Protein AF-0000000084912506 (afdb_homodimer)

Sequence (284 aa):
MPSRMMLKLARYALVFAGGIGIGMLAHHLRSTRVHPHAFVFIVRLKFKPGAVTAFVERWAALASHCRQSEENTLTYELCYDLADEDTVMIYERYCSKADLTNIHNKSAPFARLNRWLASANIVLEREVLEYQESNIGYIVRRMPSRMMLKLARYALVFAGGIGIGMLAHHLRSTRVHPHAFVFIVRLKFKPGAVTAFVERWAALASHCRQSEENTLTYELCYDLADEDTVMIYERYCSKADLTNIHNKSAPFARLNRWLASANIVLEREVLEYQESNIGYIVRR

Solvent-accessible surface area (backbone atoms only — not comparable to full-atom values): 16409 Å² total; per-residue (Å²): 135,87,73,84,85,73,74,82,79,74,75,83,74,81,78,71,77,75,74,75,72,74,69,74,74,71,69,70,64,76,62,84,61,77,58,83,45,28,28,30,44,35,42,35,39,30,36,40,87,82,44,51,63,66,48,51,62,55,47,45,56,34,34,51,46,38,72,74,72,31,86,50,48,40,20,42,30,44,25,40,32,72,86,39,85,38,29,38,34,38,49,32,30,19,59,37,66,60,45,45,65,67,42,51,65,64,33,66,58,47,48,53,50,51,53,49,49,65,71,65,66,44,72,75,46,76,48,79,48,53,30,34,38,62,73,74,40,37,75,58,79,127,138,91,81,84,80,74,88,78,74,83,66,83,78,80,77,71,75,77,71,76,72,72,68,73,73,71,70,72,65,76,64,84,60,76,57,82,46,29,28,31,43,35,42,35,40,30,37,41,86,84,45,54,64,66,48,52,61,55,46,45,56,36,34,51,44,37,73,74,71,31,86,47,49,42,20,42,29,45,25,39,32,72,88,39,87,38,28,40,34,36,48,33,30,18,60,37,64,61,45,45,65,67,42,51,65,64,34,67,58,47,48,52,50,52,52,48,48,66,72,64,67,44,72,74,45,78,48,78,48,52,30,34,38,64,72,75,40,38,74,58,81,126

Secondary structure (DSSP, 8-state):
----TT-----------------------------TT-EEEEEEEEESTT-HHHHHHHHHHHHHHHHHH-TTEEEEEEEEESS-TTEEEEEEEESSHHIIIIIGGGSHHHHHHHHHHHHHT-EEEEEEEEEEE-SSSBSS--/---TT------------------------------TT-EEEEEEEEESTT-HHHHHHHHHHHHHHHHHH-TTEEEEEEEEESS-TTEEEEEEEESSHHIIIIIGGGSHHHHHHHHHHHHHT-EEEEEEEEEEE-SSSBSS--

Structure (mmCIF, N/CA/C/O backbone):
data_AF-0000000084912506-model_v1
#
loop_
_entity.id
_entity.type
_entity.pdbx_description
1 polymer 'ABM domain-containing protein'
#
loop_
_atom_site.group_PDB
_atom_site.id
_atom_site.type_symbol
_atom_site.label_atom_id
_atom_site.label_alt_id
_atom_site.label_comp_id
_atom_site.label_asym_id
_atom_site.label_entity_id
_atom_site.label_seq_id
_atom_site.pdbx_PDB_ins_code
_atom_site.Cartn_x
_atom_site.Cartn_y
_atom_site.Cartn_z
_atom_site.occupancy
_atom_site.B_iso_or_equiv
_atom_site.auth_seq_id
_atom_site.auth_comp_id
_atom_site.auth_asym_id
_atom_site.auth_atom_id
_atom_site.pdbx_PDB_model_num
ATOM 1 N N . MET A 1 1 ? -76.125 61.188 19.422 1 24.42 1 MET A N 1
ATOM 2 C CA . MET A 1 1 ? -75.562 60.375 20.5 1 24.42 1 MET A CA 1
ATOM 3 C C . MET A 1 1 ? -74.75 59.219 19.953 1 24.42 1 MET A C 1
ATOM 5 O O . MET A 1 1 ? -73.812 58.75 20.594 1 24.42 1 MET A O 1
ATOM 9 N N . PRO A 1 2 ? -75.188 58.375 18.875 1 32.16 2 PRO A N 1
ATOM 10 C CA . PRO A 1 2 ? -75.062 56.906 18.844 1 32.16 2 PRO A CA 1
ATOM 11 C C . PRO A 1 2 ? -73.75 56.438 18.297 1 32.16 2 PRO A C 1
ATOM 13 O O . PRO A 1 2 ? -73.562 55.25 17.984 1 32.16 2 PRO A O 1
ATOM 16 N N . SER A 1 3 ? -72.562 57.25 18.438 1 27.02 3 SER A N 1
ATOM 17 C CA . SER A 1 3 ? -71.5 57.219 17.469 1 27.02 3 SER A CA 1
ATOM 18 C C . SER A 1 3 ? -70.812 55.844 17.406 1 27.02 3 SER A C 1
ATOM 20 O O . SER A 1 3 ? -71.062 55 18.25 1 27.02 3 SER A O 1
ATOM 22 N N . ARG A 1 4 ? -69.438 55.688 17.016 1 26.42 4 ARG A N 1
ATOM 23 C CA . ARG A 1 4 ? -68.438 55.156 16.047 1 26.42 4 ARG A CA 1
ATOM 24 C C . ARG A 1 4 ? -67.75 53.938 16.609 1 26.42 4 ARG A C 1
ATOM 26 O O . ARG A 1 4 ? -66.688 53.562 16.141 1 26.42 4 ARG A O 1
ATOM 33 N N . MET A 1 5 ? -68.062 53.344 17.875 1 27.33 5 MET A N 1
ATOM 34 C CA . MET A 1 5 ? -67.062 52.562 18.562 1 27.33 5 MET A CA 1
ATOM 35 C C . MET A 1 5 ? -66.875 51.188 17.875 1 27.33 5 MET A C 1
ATOM 37 O O . MET A 1 5 ? -67 50.156 18.516 1 27.33 5 MET A O 1
ATOM 41 N N . MET A 1 6 ? -67.312 50.969 16.531 1 24.78 6 MET A N 1
ATOM 42 C CA . MET A 1 6 ? -67.562 49.594 16.125 1 24.78 6 MET A CA 1
ATOM 43 C C . MET A 1 6 ? -66.25 48.812 15.984 1 24.78 6 MET A C 1
ATOM 45 O O . MET A 1 6 ? -66.25 47.594 15.859 1 24.78 6 MET A O 1
ATOM 49 N N . LEU A 1 7 ? -65 49.5 15.602 1 22.61 7 LEU A N 1
ATOM 50 C CA . LEU A 1 7 ? -64.312 48.844 14.516 1 22.61 7 LEU A CA 1
ATOM 51 C C . LEU A 1 7 ? -63.719 47.5 14.984 1 22.61 7 LEU A C 1
ATOM 53 O O . LEU A 1 7 ? -63.906 46.469 14.336 1 22.61 7 LEU A O 1
ATOM 57 N N . LYS A 1 8 ? -62.406 47.344 15.453 1 23.83 8 LYS A N 1
ATOM 58 C CA . LYS A 1 8 ? -61.25 46.781 14.758 1 23.83 8 LYS A CA 1
ATOM 59 C C . LYS A 1 8 ? -60.969 45.375 15.211 1 23.83 8 LYS A C 1
ATOM 61 O O . LYS A 1 8 ? -59.875 44.844 14.969 1 23.83 8 LYS A O 1
ATOM 66 N N . LEU A 1 9 ? -61.812 44.469 15.828 1 25.27 9 LEU A N 1
ATOM 67 C CA . LEU A 1 9 ? -61.188 43.375 16.578 1 25.27 9 LEU A CA 1
ATOM 68 C C . LEU A 1 9 ? -60.656 42.312 15.641 1 25.27 9 LEU A C 1
ATOM 70 O O . LEU A 1 9 ? -60.219 41.25 16.094 1 25.27 9 LEU A O 1
ATOM 74 N N . ALA A 1 10 ? -60.781 42.5 14.266 1 23.25 10 ALA A N 1
ATOM 75 C CA . ALA A 1 10 ? -60.875 41.188 13.641 1 23.25 10 ALA A CA 1
ATOM 76 C C . ALA A 1 10 ? -59.656 40.312 13.992 1 23.25 10 ALA A C 1
ATOM 78 O O . ALA A 1 10 ? -59.812 39.188 14.469 1 23.25 10 ALA A O 1
ATOM 79 N N . ARG A 1 11 ? -58.656 40.062 13.062 1 23.41 11 ARG A N 1
ATOM 80 C CA . ARG A 1 11 ? -58.281 38.969 12.203 1 23.41 11 ARG A CA 1
ATOM 81 C C . ARG A 1 11 ? -57 38.312 12.695 1 23.41 11 ARG A C 1
ATOM 83 O O . ARG A 1 11 ? -56.062 38.094 11.914 1 23.41 11 ARG A O 1
ATOM 90 N N . TYR A 1 12 ? -56.469 38.375 13.922 1 23.59 12 TYR A N 1
ATOM 91 C CA . TYR A 1 12 ? -55.062 37.938 14 1 23.59 12 TYR A CA 1
ATOM 92 C C . TYR A 1 12 ? -54.969 36.438 13.797 1 23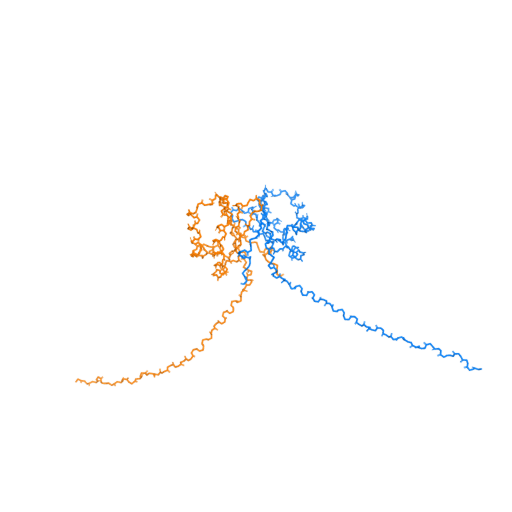.59 12 TYR A C 1
ATOM 94 O O . TYR A 1 12 ? -55.344 35.656 14.672 1 23.59 12 TYR A O 1
ATOM 102 N N . ALA A 1 13 ? -55.531 35.844 12.656 1 24.55 13 ALA A N 1
ATOM 103 C CA . ALA A 1 13 ? -55.312 34.406 12.461 1 24.55 13 ALA A CA 1
ATOM 104 C C . ALA A 1 13 ? -53.844 34.031 12.516 1 24.55 13 ALA A C 1
ATOM 106 O O . ALA A 1 13 ? -53.031 34.656 11.852 1 24.55 13 ALA A O 1
ATOM 107 N N . LEU A 1 14 ? -53.344 33.469 13.664 1 23.91 14 LEU A N 1
ATOM 108 C CA . LEU A 1 14 ? -52.062 32.875 14.023 1 23.91 14 LEU A CA 1
ATOM 109 C C . LEU A 1 14 ? -51.594 31.891 12.945 1 23.91 14 LEU A C 1
ATOM 111 O O . LEU A 1 14 ? -52.312 30.969 12.578 1 23.91 14 LEU A O 1
ATOM 115 N N . VAL A 1 15 ? -50.719 32.281 11.992 1 27 15 VAL A N 1
ATOM 116 C CA . VAL A 1 15 ? -49.906 31.641 10.969 1 27 15 VAL A CA 1
ATOM 117 C C . VAL A 1 15 ? -49.125 30.484 11.594 1 27 15 VAL A C 1
ATOM 119 O O . VAL A 1 15 ? -47.906 30.578 11.711 1 27 15 VAL A O 1
ATOM 122 N N . PHE A 1 16 ? -49.562 29.656 12.484 1 25.53 16 PHE A N 1
ATOM 123 C CA . PHE A 1 16 ? -48.594 28.688 13.016 1 25.53 16 PHE A CA 1
ATOM 124 C C . PHE A 1 16 ? -48.156 27.719 11.93 1 25.53 16 PHE A C 1
ATOM 126 O O . PHE A 1 16 ? -48.656 26.594 11.828 1 25.53 16 PHE A O 1
ATOM 133 N N . ALA A 1 17 ? -48.219 27.938 10.617 1 28.23 17 ALA A N 1
ATOM 134 C CA . ALA A 1 17 ? -47.844 26.734 9.875 1 28.23 17 ALA A CA 1
ATOM 135 C C . ALA A 1 17 ? -46.469 26.234 10.289 1 28.23 17 ALA A C 1
ATOM 137 O O . ALA A 1 17 ? -45.469 26.938 10.133 1 28.23 17 ALA A O 1
ATOM 138 N N . GLY A 1 18 ? -46.281 25.531 11.43 1 27.55 18 GLY A N 1
ATOM 139 C CA . GLY A 1 18 ? -45.094 24.812 11.82 1 27.55 18 GLY A CA 1
ATOM 140 C C . GLY A 1 18 ? -44.438 24.078 10.672 1 27.55 18 GLY A C 1
ATOM 141 O O . GLY A 1 18 ? -45.062 23.25 10.008 1 27.55 18 GLY A O 1
ATOM 142 N N . GLY A 1 19 ? -43.688 24.734 9.758 1 30.67 19 GLY A N 1
ATOM 143 C CA . GLY A 1 19 ? -42.812 24.078 8.797 1 30.67 19 GLY A CA 1
ATOM 144 C C . GLY A 1 19 ? -42.062 22.906 9.383 1 30.67 19 GLY A C 1
ATOM 145 O O . GLY A 1 19 ? -41.312 23.062 10.359 1 30.67 19 GLY A O 1
ATOM 146 N N . ILE A 1 20 ? -42.719 21.766 9.617 1 33.78 20 ILE A N 1
ATOM 147 C CA . ILE A 1 20 ? -42.031 20.5 9.867 1 33.78 20 ILE A CA 1
ATOM 148 C C . ILE A 1 20 ? -40.781 20.422 8.992 1 33.78 20 ILE A C 1
ATOM 150 O O . ILE A 1 20 ? -40.875 20.438 7.762 1 33.78 20 ILE A O 1
ATOM 154 N N . GLY A 1 21 ? -39.719 21.156 9.375 1 31.03 21 GLY A N 1
ATOM 155 C CA . GLY A 1 21 ? -38.406 20.891 8.82 1 31.03 21 GLY A CA 1
ATOM 156 C C . GLY A 1 21 ? -38.125 19.406 8.656 1 31.03 21 GLY A C 1
ATOM 157 O O . GLY A 1 21 ? -38.062 18.672 9.641 1 31.03 21 GLY A O 1
ATOM 158 N N . ILE A 1 22 ? -38.781 18.703 7.77 1 34.84 22 ILE A N 1
ATOM 159 C CA . ILE A 1 22 ? -38.219 17.406 7.352 1 34.84 22 ILE A CA 1
ATOM 160 C C . ILE A 1 22 ? -36.719 17.484 7.281 1 34.84 22 ILE A C 1
ATOM 162 O O . ILE A 1 22 ? -36.156 18.156 6.406 1 34.84 22 ILE A O 1
ATOM 166 N N . GLY A 1 23 ? -36.031 17.781 8.344 1 32.28 23 GLY A N 1
ATOM 167 C CA . GLY A 1 23 ? -34.625 17.484 8.352 1 32.28 23 GLY A CA 1
ATOM 168 C C . GLY A 1 23 ? -34.281 16.234 7.562 1 32.28 23 GLY A C 1
ATOM 169 O O . GLY A 1 23 ? -34.906 15.188 7.73 1 32.28 23 GLY A O 1
ATOM 170 N N . MET A 1 24 ? -33.938 16.391 6.309 1 33 24 MET A N 1
ATOM 171 C CA . MET A 1 24 ? -33.25 15.383 5.504 1 33 24 MET A CA 1
ATOM 172 C C . MET A 1 24 ? -32.344 14.523 6.367 1 33 24 MET A C 1
ATOM 174 O O . MET A 1 24 ? -31.438 15.047 7.027 1 33 24 MET A O 1
ATOM 178 N N . LEU A 1 25 ? -32.812 13.57 7.055 1 32.75 25 LEU A N 1
ATOM 179 C CA . LEU A 1 25 ? -31.938 12.477 7.438 1 32.75 25 LEU A CA 1
ATOM 180 C C . LEU A 1 25 ? -30.922 12.188 6.34 1 32.75 25 LEU A C 1
ATOM 182 O O . LEU A 1 25 ? -31.266 11.641 5.289 1 32.75 25 LEU A O 1
ATOM 186 N N . ALA A 1 26 ? -30.141 13.125 5.871 1 33.75 26 ALA A N 1
ATOM 187 C CA . ALA A 1 26 ? -28.953 12.688 5.148 1 33.75 26 ALA A CA 1
ATOM 188 C C . ALA A 1 26 ? -28.359 11.43 5.781 1 33.75 26 ALA A C 1
ATOM 190 O O . ALA A 1 26 ? -27.609 11.516 6.762 1 33.75 26 ALA A O 1
ATOM 191 N N . HIS A 1 27 ? -29.156 10.43 6.016 1 35.53 27 HIS A N 1
ATOM 192 C CA . HIS A 1 27 ? -28.5 9.148 6.25 1 35.53 27 HIS A CA 1
ATOM 193 C C . HIS A 1 27 ? -27.25 9 5.375 1 35.53 27 HIS A C 1
ATOM 195 O O . HIS A 1 27 ? -27.359 8.914 4.148 1 35.53 27 HIS A O 1
ATOM 201 N N . HIS A 1 28 ? -26.188 9.797 5.645 1 36.75 28 HIS A N 1
ATOM 202 C CA . HIS A 1 28 ? -24.875 9.398 5.152 1 36.75 28 HIS A CA 1
ATOM 203 C C . HIS A 1 28 ? -24.75 7.879 5.082 1 36.75 28 HIS A C 1
ATOM 205 O O . HIS A 1 28 ? -24.562 7.223 6.105 1 36.75 28 HIS A O 1
ATOM 211 N N . LEU A 1 29 ? -25.641 7.266 4.465 1 35.78 29 LEU A N 1
ATOM 212 C CA . LEU A 1 29 ? -25.234 5.898 4.152 1 35.78 29 LEU A CA 1
ATOM 213 C C . LEU A 1 29 ? -23.75 5.824 3.852 1 35.78 29 LEU A C 1
ATOM 215 O O . LEU A 1 29 ? -23.266 6.473 2.92 1 35.78 29 LEU A O 1
ATOM 219 N N . ARG A 1 30 ? -22.938 5.91 4.859 1 37.03 30 ARG A N 1
ATOM 220 C CA . ARG A 1 30 ? -21.531 5.559 4.676 1 37.03 30 ARG A CA 1
ATOM 221 C C . ARG A 1 30 ? -21.375 4.504 3.588 1 37.03 30 ARG A C 1
ATOM 223 O O . ARG A 1 30 ? -21.797 3.359 3.756 1 37.03 30 ARG A O 1
ATOM 230 N N . SER A 1 31 ? -21.672 4.875 2.332 1 36.41 31 SER A N 1
ATOM 231 C CA . SER A 1 31 ? -21.469 3.998 1.186 1 36.41 31 SER A CA 1
ATOM 232 C C . SER A 1 31 ? -20.141 3.26 1.288 1 36.41 31 SER A C 1
ATOM 234 O O . SER A 1 31 ? -19.094 3.877 1.503 1 36.41 31 SER A O 1
ATOM 236 N N . THR A 1 32 ? -20.062 2.176 1.977 1 43.97 32 THR A N 1
ATOM 237 C CA . THR A 1 32 ? -18.953 1.291 1.606 1 43.97 32 THR A CA 1
ATOM 238 C C . THR A 1 32 ? -18.672 1.381 0.11 1 43.97 32 THR A C 1
ATOM 240 O O . THR A 1 32 ? -19.094 0.516 -0.661 1 43.97 32 THR A O 1
ATOM 243 N N . ARG A 1 33 ? -18.844 2.605 -0.396 1 44.62 33 ARG A N 1
ATOM 244 C CA . ARG A 1 33 ? -18.734 2.84 -1.833 1 44.62 33 ARG A CA 1
ATOM 245 C C . ARG A 1 33 ? -17.453 2.24 -2.393 1 44.62 33 ARG A C 1
ATOM 247 O O . ARG A 1 33 ? -16.344 2.619 -1.981 1 44.62 33 ARG A O 1
ATOM 254 N N . VAL A 1 34 ? -17.547 0.993 -2.699 1 54.03 34 VAL A N 1
ATOM 255 C CA . VAL A 1 34 ? -16.531 0.484 -3.607 1 54.03 34 VAL A CA 1
ATOM 256 C C . VAL A 1 34 ? -16.328 1.46 -4.766 1 54.03 34 VAL A C 1
ATOM 258 O O . VAL A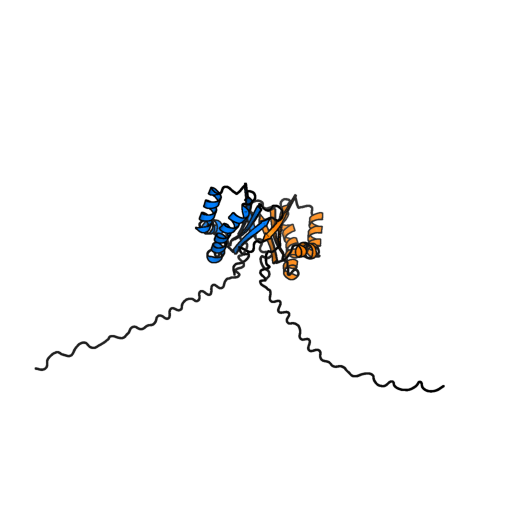 1 34 ? -17.281 1.782 -5.48 1 54.03 34 VAL A O 1
ATOM 261 N N . HIS A 1 35 ? -15.43 2.465 -4.574 1 65.25 35 HIS A N 1
ATOM 262 C CA . HIS A 1 35 ? -15.117 3.285 -5.738 1 65.25 35 HIS A CA 1
ATOM 263 C C . HIS A 1 35 ? -14.383 2.475 -6.801 1 65.25 35 HIS A C 1
ATOM 265 O O . HIS A 1 35 ? -13.398 1.797 -6.504 1 65.25 35 HIS A O 1
ATOM 271 N N . PRO A 1 36 ? -15.047 2.5 -7.879 1 77.75 36 PRO A N 1
ATOM 272 C CA . PRO A 1 36 ? -14.383 1.721 -8.922 1 77.75 36 PRO A CA 1
ATOM 273 C C . PRO A 1 36 ? -13.031 2.305 -9.328 1 77.75 36 PRO A C 1
ATOM 275 O O . PRO A 1 36 ? -12.93 3.5 -9.617 1 77.75 36 PRO A O 1
ATOM 278 N N . HIS A 1 37 ? -11.875 1.63 -9.188 1 92.44 37 HIS A N 1
ATOM 279 C CA . HIS A 1 37 ? -10.484 1.819 -9.602 1 92.44 37 HIS A CA 1
ATOM 280 C C . HIS A 1 37 ? -9.867 3.029 -8.914 1 92.44 37 HIS A C 1
ATOM 282 O O . HIS A 1 37 ? -9.461 3.988 -9.586 1 92.44 37 HIS A O 1
ATOM 288 N N . ALA A 1 38 ? -9.766 3.037 -7.621 1 98.19 38 ALA A N 1
ATOM 289 C CA . ALA A 1 38 ? -9.211 4.133 -6.832 1 98.19 38 ALA A CA 1
ATOM 290 C C . ALA A 1 38 ? -7.832 4.535 -7.344 1 98.19 38 ALA A C 1
ATOM 292 O O . ALA A 1 38 ? -7.09 3.699 -7.867 1 98.19 38 ALA A O 1
ATOM 293 N N . PHE A 1 39 ? -7.543 5.855 -7.34 1 98.69 39 PHE A N 1
ATOM 294 C CA . PHE A 1 39 ? -6.191 6.383 -7.508 1 98.69 39 PHE A CA 1
ATOM 295 C C . PHE A 1 39 ? -5.359 6.145 -6.254 1 98.69 39 PHE A C 1
ATOM 297 O O . PHE A 1 39 ? -5.742 6.559 -5.156 1 98.69 39 PHE A O 1
ATOM 304 N N . VAL A 1 40 ? -4.254 5.434 -6.387 1 98.94 40 VAL A N 1
ATOM 305 C CA . VAL A 1 40 ? -3.4 5.09 -5.258 1 98.94 40 VAL A CA 1
ATOM 306 C C . VAL A 1 40 ? -2.135 5.941 -5.285 1 98.94 40 VAL A C 1
ATOM 308 O O . VAL A 1 40 ? -1.458 6.027 -6.312 1 98.94 40 VAL A O 1
ATOM 311 N N . PHE A 1 41 ? -1.862 6.578 -4.176 1 98.94 41 PHE A N 1
ATOM 312 C CA . PHE A 1 41 ? -0.703 7.441 -3.969 1 98.94 41 PHE A CA 1
ATOM 313 C C . PHE A 1 41 ? 0.132 6.953 -2.791 1 98.94 41 PHE A C 1
ATOM 315 O O . PHE A 1 41 ? -0.376 6.82 -1.676 1 98.94 41 PHE A O 1
ATOM 322 N N . ILE A 1 42 ? 1.37 6.629 -3.066 1 98.94 42 ILE A N 1
ATOM 323 C CA . ILE A 1 42 ? 2.26 6.129 -2.023 1 98.94 42 ILE A CA 1
ATOM 324 C C . ILE A 1 42 ? 3.396 7.121 -1.794 1 98.94 42 ILE A C 1
ATOM 326 O O . ILE A 1 42 ? 4.023 7.586 -2.748 1 98.94 42 ILE A O 1
ATOM 330 N N . VAL A 1 43 ? 3.613 7.508 -0.574 1 98.94 43 VAL A N 1
ATOM 331 C CA . VAL A 1 43 ? 4.758 8.32 -0.167 1 98.94 43 VAL A CA 1
ATOM 332 C C . VAL A 1 43 ? 5.66 7.508 0.759 1 98.94 43 VAL A C 1
ATOM 334 O O . VAL A 1 43 ? 5.203 6.977 1.774 1 98.94 43 VAL A O 1
ATOM 337 N N . ARG A 1 44 ? 6.855 7.344 0.448 1 98.88 44 ARG A N 1
ATOM 338 C CA . ARG A 1 44 ? 7.875 6.766 1.316 1 98.88 44 ARG A CA 1
ATOM 339 C C . ARG A 1 44 ? 8.867 7.828 1.774 1 98.88 44 ARG A C 1
ATOM 341 O O . ARG A 1 44 ? 9.414 8.57 0.955 1 98.88 44 ARG A O 1
ATOM 348 N N . LEU A 1 45 ? 9.078 7.902 3.049 1 98.94 45 LEU A N 1
ATOM 349 C CA . LEU A 1 45 ? 9.945 8.906 3.645 1 98.94 45 LEU A CA 1
ATOM 350 C C . LEU A 1 45 ? 11.016 8.25 4.512 1 98.94 45 LEU A C 1
ATOM 352 O O . LEU A 1 45 ? 10.703 7.426 5.375 1 98.94 45 LEU A O 1
ATOM 356 N N . LYS A 1 46 ? 12.234 8.602 4.297 1 98.94 46 LYS A N 1
ATOM 357 C CA . LYS A 1 46 ? 13.328 8.273 5.207 1 98.94 46 LYS A CA 1
ATOM 358 C C . LYS A 1 46 ? 13.734 9.492 6.039 1 98.94 46 LYS A C 1
ATOM 360 O O . LYS A 1 46 ? 13.961 10.578 5.496 1 98.94 46 LYS A O 1
ATOM 365 N N . PHE A 1 47 ? 13.867 9.305 7.301 1 98.94 47 PHE A N 1
ATOM 366 C CA . PHE A 1 47 ? 14.125 10.406 8.219 1 98.94 47 PHE A CA 1
ATOM 367 C C . PHE A 1 47 ? 15.523 10.289 8.82 1 98.94 47 PHE A C 1
ATOM 369 O O . PHE A 1 47 ? 16.141 9.227 8.766 1 98.94 47 PHE A O 1
ATOM 376 N N . LYS A 1 48 ? 15.945 11.445 9.328 1 98.81 48 LYS A N 1
ATOM 377 C CA . LYS A 1 48 ? 17.078 11.398 10.25 1 98.81 48 LYS A CA 1
ATOM 378 C C . LYS A 1 48 ? 16.781 10.469 11.43 1 98.81 48 LYS A C 1
ATOM 380 O O . LYS A 1 48 ? 15.641 10.367 11.875 1 98.81 48 LYS A O 1
ATOM 385 N N . PRO A 1 49 ? 17.875 9.82 11.906 1 98.56 49 PRO A N 1
ATOM 386 C CA . PRO A 1 49 ? 17.656 8.906 13.031 1 98.56 49 PRO A CA 1
ATOM 387 C C . PRO A 1 49 ? 16.922 9.562 14.195 1 98.56 49 PRO A C 1
ATOM 389 O O . PRO A 1 49 ? 17.266 10.68 14.594 1 98.56 49 PRO A O 1
ATOM 392 N N . GLY A 1 50 ? 15.797 8.914 14.633 1 97.94 50 GLY A N 1
ATOM 393 C CA . GLY A 1 50 ? 15.062 9.352 15.812 1 97.94 50 GLY A CA 1
ATOM 394 C C . GLY A 1 50 ? 13.938 10.32 15.484 1 97.94 50 GLY A C 1
ATOM 395 O O . GLY A 1 50 ? 13.188 10.727 16.375 1 97.94 50 GLY A O 1
ATOM 396 N N . ALA A 1 51 ? 13.688 10.656 14.312 1 98.69 51 ALA A N 1
ATOM 397 C CA . ALA A 1 51 ? 12.773 11.75 13.953 1 98.69 51 ALA A CA 1
ATOM 398 C C . ALA A 1 51 ? 11.391 11.219 13.617 1 98.69 51 ALA A C 1
ATOM 400 O O . ALA A 1 51 ? 10.43 11.992 13.5 1 98.69 51 ALA A O 1
ATOM 401 N N . VAL A 1 52 ? 11.234 9.906 13.523 1 98.81 52 VAL A N 1
ATOM 402 C CA . VAL A 1 52 ? 9.984 9.32 13.047 1 98.81 52 VAL A CA 1
ATOM 403 C C . VAL A 1 52 ? 8.852 9.672 14.008 1 98.81 52 VAL A C 1
ATOM 405 O O . VAL A 1 52 ? 7.754 10.039 13.578 1 98.81 52 VAL A O 1
ATOM 408 N N . THR A 1 53 ? 9.086 9.594 15.242 1 98.19 53 THR A N 1
ATOM 409 C CA . THR A 1 53 ? 8.047 9.82 16.234 1 98.19 53 THR A CA 1
ATOM 410 C C . THR 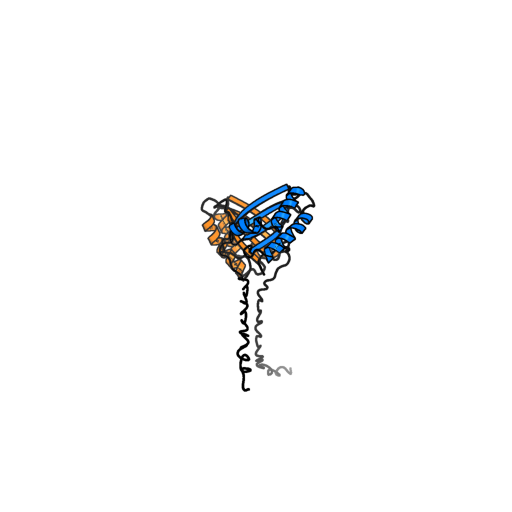A 1 53 ? 7.48 11.234 16.109 1 98.19 53 THR A C 1
ATOM 412 O O . THR A 1 53 ? 6.262 11.422 16.141 1 98.19 53 THR A O 1
ATOM 415 N N . ALA A 1 54 ? 8.312 12.203 15.992 1 98.31 54 ALA A N 1
ATOM 416 C CA . ALA A 1 54 ? 7.871 13.586 15.844 1 98.31 54 ALA A CA 1
ATOM 417 C C . ALA A 1 54 ? 7 13.758 14.602 1 98.31 54 ALA A C 1
ATOM 419 O O . ALA A 1 54 ? 6.004 14.484 14.625 1 98.31 54 ALA A O 1
ATOM 420 N N . PHE A 1 55 ? 7.383 13.117 13.57 1 98.88 55 PHE A N 1
ATOM 421 C CA . PHE A 1 55 ? 6.602 13.172 12.336 1 98.88 55 PHE A CA 1
ATOM 422 C C . PHE A 1 55 ? 5.227 12.539 12.539 1 98.88 55 PHE A C 1
ATOM 424 O O . PHE A 1 55 ? 4.207 13.133 12.188 1 98.88 55 PHE A O 1
ATOM 431 N N . VAL A 1 56 ? 5.207 11.344 13.078 1 98.81 56 VAL A N 1
ATOM 432 C CA . VAL A 1 56 ? 3.98 10.57 13.195 1 98.81 56 VAL A CA 1
ATOM 433 C C . VAL A 1 56 ? 2.975 11.32 14.062 1 98.81 56 VAL A C 1
ATOM 435 O O . VAL A 1 56 ? 1.775 11.32 13.773 1 98.81 56 VAL A O 1
ATOM 438 N N . GLU A 1 57 ? 3.402 11.977 15.039 1 97.88 57 GLU A N 1
ATOM 439 C CA . GLU A 1 57 ? 2.531 12.75 15.914 1 97.88 57 GLU A CA 1
ATOM 440 C C . GLU A 1 57 ? 1.802 13.844 15.133 1 97.88 57 GLU A C 1
ATOM 442 O O . GLU A 1 57 ? 0.602 14.055 15.328 1 97.88 57 GLU A O 1
ATOM 447 N N . ARG A 1 58 ? 2.498 14.484 14.328 1 98.31 58 ARG A N 1
ATOM 448 C CA . ARG A 1 58 ? 1.915 15.57 13.547 1 98.31 58 ARG A CA 1
ATOM 449 C C . ARG A 1 58 ? 1.077 15.031 12.391 1 98.31 58 ARG A C 1
ATOM 451 O O . ARG A 1 58 ? 0.016 15.57 12.078 1 98.31 58 ARG A O 1
ATOM 458 N N . TRP A 1 59 ? 1.572 13.953 11.805 1 98.81 59 TRP A N 1
ATOM 459 C CA . TRP A 1 59 ? 0.842 13.305 10.727 1 98.81 59 TRP A CA 1
ATOM 460 C C . TRP A 1 59 ? -0.514 12.805 11.211 1 98.81 59 TRP A C 1
ATOM 462 O O . TRP A 1 59 ? -1.489 12.805 10.453 1 98.81 59 TRP A O 1
ATOM 472 N N . ALA A 1 60 ? -0.581 12.422 12.445 1 98.75 60 ALA A N 1
ATOM 473 C CA . ALA A 1 60 ? -1.816 11.906 13.031 1 98.75 60 ALA A CA 1
ATOM 474 C C . ALA A 1 60 ? -2.939 12.938 12.93 1 98.75 60 ALA A C 1
ATOM 476 O O . ALA A 1 60 ? -4.098 12.578 12.711 1 98.75 60 ALA A O 1
ATOM 477 N N . ALA A 1 61 ? -2.654 14.148 13.117 1 98.38 61 ALA A N 1
ATOM 478 C CA . ALA A 1 61 ? -3.654 15.211 12.992 1 98.38 61 ALA A CA 1
ATOM 479 C C . ALA A 1 61 ? -4.195 15.289 11.57 1 98.38 61 ALA A C 1
ATOM 481 O O . ALA A 1 61 ? -5.391 15.5 11.367 1 98.38 61 ALA A O 1
ATOM 482 N N . LEU A 1 62 ? -3.322 15.141 10.641 1 98.81 62 LEU A N 1
ATOM 483 C CA . LEU A 1 62 ? -3.736 15.125 9.242 1 98.81 62 LEU A CA 1
ATOM 484 C C . LEU A 1 62 ? -4.602 13.906 8.945 1 98.81 62 LEU A C 1
ATOM 486 O O . LEU A 1 62 ? -5.629 14.016 8.273 1 98.81 62 LEU A O 1
ATOM 490 N N . ALA A 1 63 ? -4.188 12.789 9.438 1 98.75 63 ALA A N 1
ATOM 491 C CA . ALA A 1 63 ? -4.973 11.57 9.234 1 98.75 63 ALA A CA 1
ATOM 492 C C . ALA A 1 63 ? -6.379 11.727 9.805 1 98.75 63 ALA A C 1
ATOM 494 O O . ALA A 1 63 ? -7.355 11.305 9.18 1 98.75 63 ALA A O 1
ATOM 495 N N . SER A 1 64 ? -6.457 12.312 10.977 1 98.25 64 SER A N 1
ATOM 496 C CA . SER A 1 64 ? -7.758 12.57 11.586 1 98.25 64 SER A CA 1
ATOM 497 C C . SER A 1 64 ? -8.609 13.484 10.711 1 98.25 64 SER A C 1
ATOM 499 O O . SER A 1 64 ? -9.805 13.227 10.516 1 98.25 64 SER A O 1
ATOM 501 N N . HIS A 1 65 ? -8.023 14.516 10.219 1 98.69 65 HIS A N 1
ATOM 502 C CA . HIS A 1 65 ? -8.727 15.414 9.312 1 98.69 65 HIS A CA 1
ATOM 503 C C . HIS A 1 65 ? -9.234 14.672 8.086 1 98.69 65 HIS A C 1
ATOM 505 O O . HIS A 1 65 ? -10.383 14.852 7.672 1 98.69 65 HIS A O 1
ATOM 511 N N . CYS A 1 66 ? -8.359 13.867 7.422 1 98.69 66 CYS A N 1
ATOM 512 C CA . CYS A 1 66 ? -8.75 13.086 6.258 1 98.69 66 CYS A CA 1
ATOM 513 C C . CYS A 1 66 ? -9.984 12.242 6.551 1 98.69 66 CYS A C 1
ATOM 515 O O . CYS A 1 66 ? -10.945 12.25 5.777 1 98.69 66 CYS A O 1
ATOM 517 N N . ARG A 1 67 ? -9.938 11.539 7.633 1 97.75 67 ARG A N 1
ATOM 518 C CA . ARG A 1 67 ? -11.039 10.664 8.016 1 97.75 67 ARG A CA 1
ATOM 519 C C . ARG A 1 67 ? -12.336 11.445 8.195 1 97.75 67 ARG A C 1
ATOM 521 O O . ARG A 1 67 ? -13.398 10.992 7.785 1 97.75 67 ARG A O 1
ATOM 528 N N . GLN A 1 68 ? -12.273 12.625 8.703 1 97.5 68 GLN A N 1
ATOM 529 C CA . GLN A 1 68 ? -13.453 13.383 9.117 1 97.5 68 GLN A CA 1
ATOM 530 C C . GLN A 1 68 ? -13.984 14.242 7.969 1 97.5 68 GLN A C 1
ATOM 532 O O . GLN A 1 68 ? -15.188 14.469 7.863 1 97.5 68 GLN A O 1
ATOM 537 N N . SER A 1 69 ? -13.078 14.695 7.133 1 98.12 69 SER A N 1
ATOM 538 C CA . SER A 1 69 ? -13.492 15.836 6.32 1 98.12 69 SER A CA 1
ATOM 539 C C . SER A 1 69 ? -13.289 15.555 4.832 1 98.12 69 SER A C 1
ATOM 541 O O . SER A 1 69 ? -13.75 16.328 3.984 1 98.12 69 SER A O 1
ATOM 543 N N . GLU A 1 70 ? -12.578 14.5 4.547 1 98.12 70 GLU A N 1
ATOM 544 C CA . GLU A 1 70 ? -12.297 14.188 3.146 1 98.12 70 GLU A CA 1
ATOM 545 C C . GLU A 1 70 ? -12.961 12.875 2.732 1 98.12 70 GLU A C 1
ATOM 547 O O . GLU A 1 70 ? -12.32 11.82 2.756 1 98.12 70 GLU A O 1
ATOM 552 N N . GLU A 1 71 ? -14.109 12.961 2.193 1 95.94 71 GLU A N 1
ATOM 553 C CA . GLU A 1 71 ? -14.922 11.781 1.942 1 95.94 71 GLU A CA 1
ATOM 554 C C . GLU A 1 71 ? -14.32 10.922 0.834 1 95.94 71 GLU A C 1
ATOM 556 O O . GLU A 1 71 ? -14.484 9.695 0.83 1 95.94 71 GLU A O 1
ATOM 561 N N . ASN A 1 72 ? -13.578 11.586 -0.056 1 96.88 72 ASN A N 1
ATOM 562 C CA . ASN A 1 72 ? -13.047 10.852 -1.197 1 96.88 72 ASN A CA 1
ATOM 563 C C . ASN A 1 72 ? -11.617 10.383 -0.95 1 96.88 72 ASN A C 1
ATOM 565 O O . ASN A 1 72 ? -10.953 9.898 -1.865 1 96.88 72 ASN A O 1
ATOM 569 N N . THR A 1 73 ? -11.109 10.578 0.265 1 98.06 73 THR A N 1
ATOM 570 C CA . THR A 1 73 ? -9.914 9.891 0.74 1 98.06 73 THR A CA 1
ATOM 571 C C . THR A 1 73 ? -10.281 8.562 1.39 1 98.06 73 THR A C 1
ATOM 573 O O . THR A 1 73 ? -10.625 8.516 2.572 1 98.06 73 THR A O 1
ATOM 576 N N . LEU A 1 74 ? -10.133 7.555 0.675 1 97.44 74 LEU A N 1
ATOM 577 C CA . LEU A 1 74 ? -10.703 6.254 1.014 1 97.44 74 LEU A CA 1
ATOM 578 C C . LEU A 1 74 ? -9.828 5.523 2.029 1 97.44 74 LEU A C 1
ATOM 580 O O . LEU A 1 74 ? -10.336 4.758 2.852 1 97.44 74 LEU A O 1
ATOM 584 N N . THR A 1 75 ? -8.602 5.625 1.892 1 98.25 75 THR A N 1
ATOM 585 C CA . THR A 1 75 ? -7.578 5.082 2.777 1 98.25 75 THR A CA 1
ATOM 586 C C . THR A 1 75 ? -6.492 6.121 3.049 1 98.25 75 THR A C 1
ATOM 588 O O . THR A 1 75 ? -6.066 6.836 2.139 1 98.25 75 THR A O 1
ATOM 591 N N . TYR A 1 76 ? -6.059 6.234 4.246 1 98.69 76 TYR A N 1
ATOM 592 C CA . TYR A 1 76 ? -4.922 7.047 4.664 1 98.69 76 TYR A CA 1
ATOM 593 C C . TYR A 1 76 ? -4.207 6.41 5.852 1 98.69 76 TYR A C 1
ATOM 595 O O . TYR A 1 76 ? -4.551 6.68 7.008 1 98.69 76 TYR A O 1
ATOM 603 N N . GLU A 1 77 ? -3.227 5.609 5.582 1 98.69 77 GLU A N 1
ATOM 604 C CA . GLU A 1 77 ? -2.592 4.793 6.613 1 98.69 77 GLU A CA 1
ATOM 605 C C . GLU A 1 77 ? -1.069 4.875 6.523 1 98.69 77 GLU A C 1
ATOM 607 O O . GLU A 1 77 ? -0.507 4.875 5.426 1 98.69 77 GLU A O 1
ATOM 612 N N . LEU A 1 78 ? -0.411 5.062 7.652 1 98.88 78 LEU A N 1
ATOM 613 C CA . LEU A 1 78 ? 1.044 5.031 7.754 1 98.88 78 LEU A CA 1
ATOM 614 C C . LEU A 1 78 ? 1.53 3.654 8.188 1 98.88 78 LEU A C 1
ATOM 616 O O . LEU A 1 78 ? 0.95 3.043 9.094 1 98.88 78 LEU A O 1
ATOM 620 N N . CYS A 1 79 ? 2.559 3.174 7.535 1 98.94 79 CYS A N 1
ATOM 621 C CA . CYS A 1 79 ? 3.188 1.895 7.84 1 98.94 79 CYS A CA 1
ATOM 622 C C . CYS A 1 79 ? 4.672 2.072 8.133 1 98.94 79 CYS A C 1
ATOM 624 O O . CYS A 1 79 ? 5.363 2.807 7.422 1 98.94 79 CYS A O 1
ATOM 626 N N . TYR A 1 80 ? 5.129 1.392 9.18 1 98.81 80 TYR A N 1
ATOM 627 C CA . TYR A 1 80 ? 6.547 1.41 9.531 1 98.81 80 TYR A CA 1
ATOM 628 C C . TYR A 1 80 ? 7.32 0.379 8.719 1 98.81 80 TYR A C 1
ATOM 630 O O . TYR A 1 80 ? 6.902 -0.774 8.602 1 98.81 80 TYR A O 1
ATOM 638 N N . ASP A 1 81 ? 8.453 0.814 8.164 1 98.88 81 ASP A N 1
ATOM 639 C CA . ASP A 1 81 ? 9.305 -0.102 7.414 1 98.88 81 ASP A CA 1
ATOM 640 C C . ASP A 1 81 ? 10 -1.091 8.352 1 98.88 81 ASP A C 1
ATOM 642 O O . ASP A 1 81 ? 10.688 -0.688 9.289 1 98.88 81 ASP A O 1
ATOM 646 N N . LEU A 1 82 ? 9.867 -2.355 8.086 1 98.75 82 LEU A N 1
ATOM 647 C CA . LEU A 1 82 ? 10.422 -3.359 8.984 1 98.75 82 LEU A CA 1
ATOM 648 C C . LEU A 1 82 ? 11.914 -3.549 8.734 1 98.75 82 LEU A C 1
ATOM 650 O O . LEU A 1 82 ? 12.625 -4.133 9.555 1 98.75 82 LEU A O 1
ATOM 654 N N . ALA A 1 83 ? 12.414 -2.998 7.652 1 98.62 83 ALA A N 1
ATOM 655 C CA . ALA A 1 83 ? 13.828 -3.146 7.32 1 98.62 83 ALA A CA 1
ATOM 656 C C . ALA A 1 83 ? 14.625 -1.915 7.746 1 98.62 83 ALA A C 1
ATOM 658 O O . ALA A 1 83 ? 15.852 -1.938 7.758 1 98.62 83 ALA A O 1
ATOM 659 N N . ASP A 1 84 ? 13.984 -0.796 7.992 1 98.75 84 ASP A N 1
ATOM 660 C CA . ASP A 1 84 ? 14.656 0.46 8.32 1 98.75 84 ASP A CA 1
ATOM 661 C C . ASP A 1 84 ? 13.797 1.312 9.25 1 98.75 84 ASP A C 1
ATOM 663 O O . ASP A 1 84 ? 12.836 1.943 8.812 1 98.75 84 ASP A O 1
ATOM 667 N N . GLU A 1 85 ? 14.148 1.436 10.484 1 98.5 85 GLU A N 1
ATOM 668 C CA . GLU A 1 85 ? 13.344 2.078 11.523 1 98.5 85 GLU A CA 1
ATOM 669 C C . GLU A 1 85 ? 13.172 3.568 11.242 1 98.5 85 GLU A C 1
ATOM 671 O O . GLU A 1 85 ? 12.32 4.223 11.844 1 98.5 85 GLU A O 1
ATOM 676 N N . ASP A 1 86 ? 13.984 4.152 10.344 1 98.88 86 ASP A N 1
ATOM 677 C CA . ASP A 1 86 ? 13.898 5.578 10.031 1 98.88 86 ASP A CA 1
ATOM 678 C C . ASP A 1 86 ? 13.016 5.824 8.812 1 98.88 86 ASP A C 1
ATOM 680 O O . ASP A 1 86 ? 12.953 6.945 8.305 1 98.88 86 ASP A O 1
ATOM 684 N N . THR A 1 87 ? 12.352 4.746 8.32 1 98.94 87 THR A N 1
ATOM 685 C CA . THR A 1 87 ? 11.57 4.859 7.098 1 98.94 87 THR A CA 1
ATOM 686 C C . THR A 1 87 ? 10.109 4.508 7.359 1 98.94 87 THR A C 1
ATOM 688 O O . THR A 1 87 ? 9.812 3.545 8.07 1 98.94 87 THR A O 1
ATOM 691 N N . VAL A 1 88 ? 9.211 5.348 6.848 1 98.94 88 VAL A N 1
ATOM 692 C CA . VAL A 1 88 ? 7.781 5.059 6.871 1 98.94 88 VAL A CA 1
ATOM 693 C C . VAL A 1 88 ? 7.215 5.133 5.453 1 98.94 88 VAL A C 1
ATOM 695 O O . VAL A 1 88 ? 7.852 5.688 4.555 1 98.94 88 VAL A O 1
ATOM 698 N N . MET A 1 89 ? 6.125 4.496 5.309 1 98.94 89 MET A N 1
ATOM 699 C CA . MET A 1 89 ? 5.336 4.57 4.082 1 98.94 89 MET A CA 1
ATOM 700 C C . MET A 1 89 ? 3.898 4.984 4.383 1 98.94 89 MET A C 1
ATOM 702 O O . MET A 1 89 ? 3.283 4.469 5.316 1 98.94 89 MET A O 1
ATOM 706 N N . ILE A 1 90 ? 3.373 5.949 3.666 1 99 90 ILE A N 1
ATOM 707 C CA . ILE A 1 90 ? 1.961 6.309 3.715 1 99 90 ILE A CA 1
ATOM 708 C C . ILE A 1 90 ? 1.24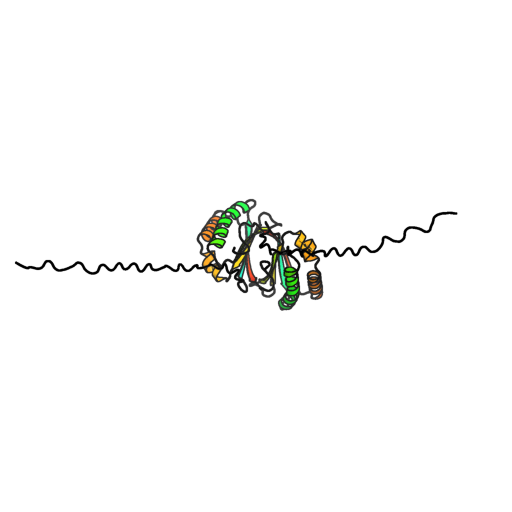2 5.75 2.488 1 99 90 ILE A C 1
ATOM 710 O O . ILE A 1 90 ? 1.611 6.055 1.353 1 99 90 ILE A O 1
ATOM 714 N N . TYR A 1 91 ? 0.316 4.855 2.715 1 98.94 91 TYR A N 1
ATOM 715 C CA . TYR A 1 91 ? -0.552 4.281 1.691 1 98.94 91 TYR A CA 1
ATOM 716 C C . TYR A 1 91 ? -1.87 5.039 1.606 1 98.94 91 TYR A C 1
ATOM 718 O O . TYR A 1 91 ? -2.631 5.086 2.576 1 98.94 91 TYR A O 1
ATOM 726 N N . GLU A 1 92 ? -2.121 5.672 0.475 1 98.94 92 GLU A N 1
ATOM 727 C CA . GLU A 1 92 ? -3.275 6.547 0.287 1 98.94 92 GLU A CA 1
ATOM 728 C C . GLU A 1 92 ? -4.121 6.098 -0.902 1 98.94 92 GLU A C 1
ATOM 730 O O . GLU A 1 92 ? -3.584 5.773 -1.965 1 98.94 92 GLU A O 1
ATOM 735 N N . ARG A 1 93 ? -5.398 6.008 -0.723 1 98.69 93 ARG A N 1
ATOM 736 C CA . ARG A 1 93 ? -6.363 5.758 -1.789 1 98.69 93 ARG A CA 1
ATOM 737 C C . ARG A 1 93 ? -7.375 6.895 -1.891 1 98.69 93 ARG A C 1
ATOM 739 O O . ARG A 1 93 ? -7.945 7.316 -0.882 1 98.69 93 ARG A O 1
ATOM 746 N N . TYR A 1 94 ? -7.566 7.363 -3.141 1 98.38 94 TYR A N 1
ATOM 747 C CA . TYR A 1 94 ? -8.523 8.414 -3.461 1 98.38 94 TYR A CA 1
ATOM 748 C C . TYR A 1 94 ? -9.5 7.957 -4.543 1 98.38 94 TYR A C 1
ATOM 750 O O . TYR A 1 94 ? -9.156 7.117 -5.375 1 98.38 94 TYR A O 1
ATOM 758 N N . CYS A 1 95 ? -10.68 8.57 -4.496 1 97.25 95 CYS A N 1
ATOM 759 C CA . CYS A 1 95 ? -11.602 8.312 -5.598 1 97.25 95 CYS A CA 1
ATOM 760 C C . CYS A 1 95 ? -10.992 8.742 -6.93 1 97.25 95 CYS A C 1
ATOM 762 O O . CYS A 1 95 ? -11.195 8.078 -7.949 1 97.25 95 CYS A O 1
ATOM 764 N N . SER A 1 96 ? -10.281 9.852 -6.918 1 97.31 96 SER A N 1
ATOM 765 C CA . SER A 1 96 ? -9.602 10.352 -8.109 1 97.31 96 SER A CA 1
ATOM 766 C C . SER A 1 96 ? -8.359 11.148 -7.738 1 97.31 96 SER A C 1
ATOM 768 O O . SER A 1 96 ? -8.195 11.562 -6.586 1 97.31 96 SER A O 1
ATOM 770 N N . LYS A 1 97 ? -7.484 11.352 -8.711 1 98.31 97 LYS A N 1
ATOM 771 C CA . LYS A 1 97 ? -6.309 12.188 -8.492 1 98.31 97 LYS A CA 1
ATOM 772 C C . LYS A 1 97 ? -6.703 13.609 -8.102 1 98.31 97 LYS A C 1
ATOM 774 O O . LYS A 1 97 ? -5.996 14.266 -7.344 1 98.31 97 LYS A O 1
ATOM 779 N N . ALA A 1 98 ? -7.805 14.125 -8.594 1 98.31 98 ALA A N 1
ATOM 780 C CA . 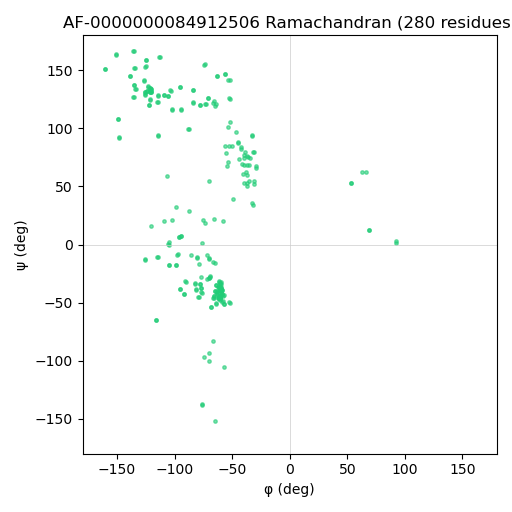ALA A 1 98 ? -8.281 15.469 -8.273 1 98.31 98 ALA A CA 1
ATOM 781 C C . ALA A 1 98 ? -8.539 15.609 -6.773 1 98.31 98 ALA A C 1
ATOM 783 O O . ALA A 1 98 ? -8.344 16.688 -6.207 1 98.31 98 ALA A O 1
ATOM 784 N N . ASP A 1 99 ? -9.008 14.516 -6.055 1 98.5 99 ASP A N 1
ATOM 785 C CA . ASP A 1 99 ? -9.234 14.562 -4.613 1 98.5 99 ASP A CA 1
ATOM 786 C C . ASP A 1 99 ? -7.922 14.781 -3.859 1 98.5 99 ASP A C 1
ATOM 788 O O . ASP A 1 99 ? -7.902 15.445 -2.824 1 98.5 99 ASP A O 1
ATOM 792 N N . LEU A 1 100 ? -6.891 14.211 -4.387 1 98.88 100 LEU A N 1
ATOM 793 C CA . LEU A 1 100 ? -5.57 14.477 -3.83 1 98.88 100 LEU A CA 1
ATOM 794 C C . LEU A 1 100 ? -5.156 15.922 -4.086 1 98.88 100 LEU A C 1
ATOM 796 O O . LEU A 1 100 ? -4.859 16.672 -3.146 1 98.88 100 LEU A O 1
ATOM 800 N N . THR A 1 101 ? -5.184 16.375 -5.324 1 98.75 101 THR A N 1
ATOM 801 C CA . THR A 1 101 ? -4.555 17.625 -5.746 1 98.75 101 THR A CA 1
ATOM 802 C C . THR A 1 101 ? -5.41 18.828 -5.336 1 98.75 101 THR A C 1
ATOM 804 O O . THR A 1 101 ? -4.883 19.875 -4.961 1 98.75 101 THR A O 1
ATOM 807 N N . ASN A 1 102 ? -6.641 18.641 -5.363 1 98.56 102 ASN A N 1
ATOM 808 C CA . ASN A 1 102 ? -7.512 19.797 -5.223 1 98.56 102 ASN A CA 1
ATOM 809 C C . ASN A 1 102 ? -8.148 19.859 -3.836 1 98.56 102 ASN A C 1
ATOM 811 O O . ASN A 1 102 ? -8.68 20.906 -3.439 1 98.56 102 ASN A O 1
ATOM 815 N N . ILE A 1 103 ? -8.133 18.75 -3.143 1 98.62 103 ILE A N 1
ATOM 816 C CA . ILE A 1 103 ? -8.758 18.75 -1.824 1 98.62 103 ILE A CA 1
ATOM 817 C C . ILE A 1 103 ? -7.699 18.484 -0.755 1 98.62 103 ILE A C 1
ATOM 819 O O . ILE A 1 103 ? -7.383 19.359 0.05 1 98.62 103 ILE A O 1
ATOM 823 N N . HIS A 1 104 ? -7.113 17.328 -0.759 1 98.88 104 HIS A N 1
ATOM 824 C CA . HIS A 1 104 ? -6.168 16.922 0.275 1 98.88 104 HIS A CA 1
ATOM 825 C C . HIS A 1 104 ? -5.004 17.906 0.375 1 98.88 104 HIS A C 1
ATOM 827 O O . HIS A 1 104 ? -4.707 18.406 1.458 1 98.88 104 HIS A O 1
ATOM 833 N N . ASN A 1 105 ? -4.383 18.188 -0.792 1 98.81 105 ASN A N 1
ATOM 834 C CA . ASN A 1 105 ? -3.184 19.016 -0.818 1 98.81 105 ASN A CA 1
ATOM 835 C C . ASN A 1 105 ? -3.506 20.469 -0.48 1 98.81 105 ASN A C 1
ATOM 837 O O . ASN A 1 105 ? -2.602 21.266 -0.206 1 98.81 105 ASN A O 1
ATOM 841 N N . LYS A 1 106 ? -4.73 20.812 -0.453 1 98.5 106 LYS A N 1
ATOM 842 C CA . LYS A 1 106 ? -5.113 22.203 -0.217 1 98.5 106 LYS A CA 1
ATOM 843 C C . LYS A 1 106 ? -5.664 22.391 1.193 1 98.5 106 LYS A C 1
ATOM 845 O O . LYS A 1 106 ? -6.062 23.5 1.569 1 98.5 106 LYS A O 1
ATOM 850 N N . SER A 1 107 ? -5.723 21.375 1.96 1 98.69 107 SER A N 1
ATOM 851 C CA . SER A 1 107 ? -6.281 21.438 3.307 1 98.69 107 SER A CA 1
ATOM 852 C C . SER A 1 107 ? -5.328 22.141 4.266 1 98.69 107 SER A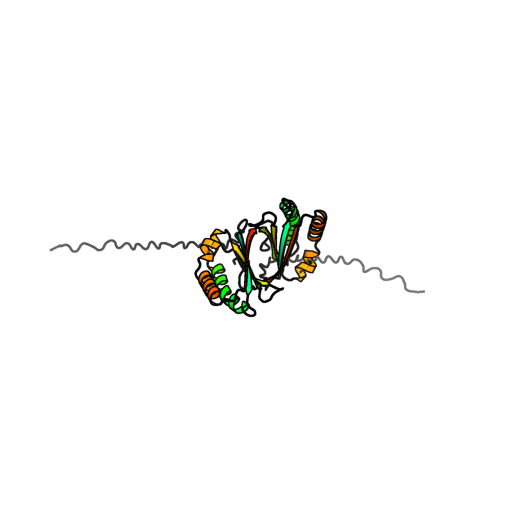 C 1
ATOM 854 O O . SER A 1 107 ? -4.109 22.125 4.059 1 98.69 107 SER A O 1
ATOM 856 N N . ALA A 1 108 ? -5.797 22.719 5.312 1 98.31 108 ALA A N 1
ATOM 857 C CA . ALA A 1 108 ? -5.008 23.438 6.309 1 98.31 108 ALA A CA 1
ATOM 858 C C . ALA A 1 108 ? -4.082 22.484 7.062 1 98.31 108 ALA A C 1
ATOM 860 O O . ALA A 1 108 ? -2.893 22.766 7.23 1 98.31 108 ALA A O 1
ATOM 861 N N . PRO A 1 109 ? -4.598 21.281 7.523 1 98.75 109 PRO A N 1
ATOM 862 C CA . PRO A 1 109 ? -3.686 20.375 8.227 1 98.75 109 PRO A CA 1
ATOM 863 C C . PRO A 1 109 ? -2.529 19.906 7.355 1 98.75 109 PRO A C 1
ATOM 865 O O . PRO A 1 109 ? -1.409 19.734 7.844 1 98.75 109 PRO A O 1
ATOM 868 N N . PHE A 1 110 ? -2.75 19.656 6.102 1 98.88 110 PHE A N 1
ATOM 869 C CA . PHE A 1 110 ? -1.675 19.281 5.191 1 98.88 110 PHE A CA 1
ATOM 870 C C . PHE A 1 110 ? -0.631 20.391 5.098 1 98.88 110 PHE A C 1
ATOM 872 O O . PHE A 1 110 ? 0.57 20.125 5.191 1 98.88 110 PHE A O 1
ATOM 879 N N . ALA A 1 111 ? -1.124 21.625 4.914 1 98.62 111 ALA A N 1
ATOM 880 C CA . ALA A 1 111 ? -0.222 22.766 4.836 1 98.62 111 ALA A CA 1
ATOM 881 C C . ALA A 1 111 ? 0.603 22.906 6.113 1 98.62 111 ALA A C 1
ATOM 883 O O . ALA A 1 111 ? 1.799 23.203 6.059 1 98.62 111 ALA A O 1
ATOM 884 N N . ARG A 1 112 ? -0.002 22.75 7.246 1 98.5 112 ARG A N 1
ATOM 885 C CA . ARG A 1 112 ? 0.686 22.859 8.531 1 98.5 112 ARG A CA 1
ATOM 886 C C . ARG A 1 112 ? 1.792 21.812 8.641 1 98.5 112 ARG A C 1
ATOM 888 O O . ARG A 1 112 ? 2.902 22.125 9.078 1 98.5 112 ARG A O 1
ATOM 895 N N . LEU A 1 113 ? 1.472 20.547 8.258 1 98.81 113 LEU A N 1
ATOM 896 C CA . LEU A 1 113 ? 2.473 19.484 8.305 1 98.81 113 LEU A CA 1
ATOM 897 C C . LEU A 1 113 ? 3.646 19.812 7.383 1 98.81 113 LEU A C 1
ATOM 899 O O . LEU A 1 113 ? 4.805 19.672 7.777 1 98.81 113 LEU A O 1
ATOM 903 N N . ASN A 1 114 ? 3.334 20.266 6.188 1 98.38 114 ASN A N 1
ATOM 904 C CA . ASN A 1 114 ? 4.383 20.562 5.219 1 98.38 114 ASN A CA 1
ATOM 905 C C . ASN A 1 114 ? 5.27 21.719 5.676 1 98.38 114 ASN A C 1
ATOM 907 O O . ASN A 1 114 ? 6.484 21.688 5.469 1 98.38 114 ASN A O 1
ATOM 911 N N . ARG A 1 115 ? 4.699 22.719 6.246 1 98.31 115 ARG A N 1
ATOM 912 C CA . ARG A 1 115 ? 5.48 23.828 6.785 1 98.31 115 ARG A CA 1
ATOM 913 C C . ARG A 1 115 ? 6.426 23.344 7.883 1 98.31 115 ARG A C 1
ATOM 915 O O . ARG A 1 115 ? 7.594 23.734 7.918 1 98.31 115 ARG A O 1
ATOM 922 N N . TRP A 1 116 ? 5.914 22.547 8.766 1 98.62 116 TRP A N 1
ATOM 923 C CA . TRP A 1 116 ? 6.75 22.016 9.836 1 98.62 116 TRP A CA 1
ATOM 924 C C . TRP A 1 116 ? 7.887 21.172 9.273 1 98.62 116 TRP A C 1
ATOM 926 O O . TRP A 1 116 ? 9.039 21.297 9.703 1 98.62 116 TRP A O 1
ATOM 936 N N . LEU A 1 117 ? 7.594 20.297 8.32 1 98.56 117 LEU A N 1
ATOM 937 C CA . LEU A 1 117 ? 8.617 19.453 7.715 1 98.56 117 LEU A CA 1
ATOM 938 C C . LEU A 1 117 ? 9.727 20.297 7.09 1 98.56 117 LEU A C 1
ATOM 940 O O . LEU A 1 117 ? 10.906 19.984 7.234 1 98.56 117 LEU A O 1
ATOM 944 N N . ALA A 1 118 ? 9.344 21.328 6.391 1 97.44 118 ALA A N 1
ATOM 945 C CA . ALA A 1 118 ? 10.312 22.219 5.758 1 97.44 118 ALA A CA 1
ATOM 946 C C . ALA A 1 118 ? 11.219 22.875 6.793 1 97.44 118 ALA A C 1
ATOM 948 O O . ALA A 1 118 ? 12.43 22.984 6.578 1 97.44 118 ALA A O 1
ATOM 949 N N . SER A 1 119 ? 10.703 23.234 7.863 1 98.06 119 SER A N 1
ATOM 950 C CA . SER A 1 119 ? 11.461 23.906 8.914 1 98.06 119 SER A CA 1
ATOM 951 C C . SER A 1 119 ? 12.328 22.922 9.695 1 98.06 119 SER A C 1
ATOM 953 O O . SER A 1 119 ? 13.461 23.25 10.055 1 98.06 119 SER A O 1
ATOM 955 N N . ALA A 1 120 ? 11.742 21.75 9.969 1 98.06 120 ALA A N 1
ATOM 956 C CA . ALA A 1 120 ? 12.422 20.75 10.797 1 98.06 120 ALA A CA 1
ATOM 957 C C . ALA A 1 120 ? 13.602 20.141 10.055 1 98.06 120 ALA A C 1
ATOM 959 O O . ALA A 1 120 ? 14.57 19.688 10.672 1 98.06 120 ALA A O 1
ATOM 960 N N . ASN A 1 121 ? 13.594 20.062 8.75 1 98.12 121 ASN A N 1
ATOM 961 C CA . ASN A 1 121 ? 14.656 19.531 7.91 1 98.12 121 ASN A CA 1
ATOM 962 C C . ASN A 1 121 ? 15.062 18.125 8.344 1 98.12 121 ASN A C 1
ATOM 964 O O . ASN A 1 121 ? 16.25 17.844 8.547 1 98.12 121 ASN A O 1
ATOM 968 N N . ILE A 1 122 ? 14.164 17.203 8.461 1 98.75 122 ILE A N 1
ATOM 969 C CA . ILE A 1 122 ? 14.438 15.891 9.047 1 98.75 122 ILE A CA 1
ATOM 970 C C . ILE A 1 122 ? 14.273 14.805 7.984 1 98.75 122 ILE A C 1
ATOM 972 O O . ILE A 1 122 ? 14.594 13.641 8.219 1 98.75 122 ILE A O 1
ATOM 976 N N . VAL A 1 123 ? 13.727 15.133 6.832 1 98.88 123 VAL A N 1
ATOM 977 C CA . VAL A 1 123 ? 13.523 14.156 5.77 1 98.88 123 VAL A CA 1
ATOM 978 C C . VAL A 1 123 ? 14.797 14 4.949 1 98.88 123 VAL A C 1
ATOM 980 O O . VAL A 1 123 ? 15.305 14.969 4.379 1 98.88 123 VAL A O 1
ATOM 983 N N . LEU A 1 124 ? 15.305 12.82 4.875 1 98.88 124 LEU A N 1
ATOM 984 C CA . LEU A 1 124 ? 16.516 12.531 4.125 1 98.88 124 LEU A CA 1
ATOM 985 C C . LEU A 1 124 ? 16.188 12.109 2.695 1 98.88 124 LEU A C 1
ATOM 987 O O . LEU A 1 124 ? 16.922 12.445 1.761 1 98.88 124 LEU A O 1
ATOM 991 N N . GLU A 1 125 ? 15.211 11.305 2.504 1 98.81 125 GLU A N 1
ATOM 992 C CA . GLU A 1 125 ? 14.758 10.812 1.204 1 98.81 125 GLU A CA 1
ATOM 993 C C . GLU A 1 125 ? 13.234 10.797 1.126 1 98.81 125 GLU A C 1
ATOM 995 O O . GLU A 1 125 ? 12.562 10.531 2.123 1 98.81 125 GLU A O 1
ATOM 1000 N N . ARG A 1 126 ? 12.703 11.062 -0.002 1 98.81 126 ARG A N 1
ATOM 1001 C CA . ARG A 1 126 ? 11.281 10.984 -0.308 1 98.81 126 ARG A CA 1
ATOM 1002 C C . ARG A 1 126 ? 11.047 10.32 -1.661 1 98.81 126 ARG A C 1
ATOM 1004 O O . ARG A 1 126 ? 11.672 10.688 -2.656 1 98.81 126 ARG A O 1
ATOM 1011 N N . GLU A 1 127 ? 10.258 9.352 -1.673 1 98.62 127 GLU A N 1
ATOM 1012 C CA . GLU A 1 127 ? 9.805 8.695 -2.895 1 98.62 127 GLU A CA 1
ATOM 1013 C C . GLU A 1 127 ? 8.281 8.75 -3.023 1 98.62 127 GLU A C 1
ATOM 1015 O O . GLU A 1 127 ? 7.566 8.508 -2.051 1 98.62 127 GLU A O 1
ATOM 1020 N N . VAL A 1 128 ? 7.762 9.086 -4.215 1 98.81 128 VAL A N 1
ATOM 1021 C CA . VAL A 1 128 ? 6.332 9.125 -4.492 1 98.81 128 VAL A CA 1
ATOM 1022 C C . VAL A 1 128 ? 6.004 8.18 -5.645 1 98.81 128 VAL A C 1
ATOM 1024 O O . VAL A 1 128 ? 6.684 8.18 -6.672 1 98.81 128 VAL A O 1
ATOM 1027 N N . LEU A 1 129 ? 5.023 7.367 -5.453 1 98.81 129 LEU A N 1
ATOM 1028 C CA . LEU A 1 129 ? 4.551 6.441 -6.477 1 98.81 129 LEU A CA 1
ATOM 1029 C C . LEU A 1 129 ? 3.051 6.602 -6.699 1 98.81 129 LEU A C 1
ATOM 1031 O O . LEU A 1 129 ? 2.297 6.824 -5.75 1 98.81 129 LEU A O 1
ATOM 1035 N N . GLU A 1 130 ? 2.607 6.52 -7.973 1 98.94 130 GLU A N 1
ATOM 1036 C CA . GLU A 1 130 ? 1.2 6.629 -8.344 1 98.94 130 GLU A CA 1
ATOM 1037 C C . GLU A 1 130 ? 0.72 5.371 -9.062 1 98.94 130 GLU A C 1
ATOM 1039 O O . GLU A 1 130 ? 1.379 4.887 -9.984 1 98.94 130 GLU A O 1
ATOM 1044 N N . TYR A 1 131 ? -0.352 4.883 -8.641 1 98.88 131 TYR A N 1
ATOM 1045 C CA . TYR A 1 131 ? -0.936 3.664 -9.188 1 98.88 131 TYR A CA 1
ATOM 1046 C C . TYR A 1 131 ? -2.436 3.83 -9.414 1 98.88 131 TYR A C 1
ATOM 1048 O O . TYR A 1 131 ? -3.037 4.789 -8.93 1 98.88 131 TYR A O 1
ATOM 1056 N N . GLN A 1 132 ? -2.986 2.879 -10.164 1 98.69 132 GLN A N 1
ATOM 1057 C CA . GLN A 1 132 ? -4.426 2.697 -10.336 1 98.69 132 GLN A CA 1
ATOM 1058 C C . GLN A 1 132 ? -4.859 1.302 -9.891 1 98.69 132 GLN A C 1
ATOM 1060 O O . GLN A 1 132 ? -4.328 0.299 -10.375 1 98.69 132 GLN A O 1
ATOM 1065 N N . GLU A 1 133 ? -5.789 1.238 -9 1 98.56 133 GLU A N 1
ATOM 1066 C CA . GLU A 1 133 ? -6.293 -0.049 -8.523 1 98.56 133 GLU A CA 1
ATOM 1067 C C . GLU A 1 133 ? -6.945 -0.834 -9.656 1 98.56 133 GLU A C 1
ATOM 1069 O O . GLU A 1 133 ? -7.633 -0.259 -10.508 1 98.56 133 GLU A O 1
ATOM 1074 N N . SER A 1 134 ? -6.77 -2.164 -9.586 1 97.94 134 SER A N 1
ATOM 1075 C CA . SER A 1 134 ? -7.367 -3.023 -10.602 1 97.94 134 SER A CA 1
ATOM 1076 C C . SER A 1 134 ? -8.836 -3.305 -10.297 1 97.94 134 SER A C 1
ATOM 1078 O O . SER A 1 134 ? -9.641 -3.484 -11.219 1 97.94 134 SER A O 1
ATOM 1080 N N . ASN A 1 135 ? -9.195 -3.402 -9.023 1 96.12 135 ASN A N 1
ATOM 1081 C CA . ASN A 1 135 ? -10.492 -3.805 -8.484 1 96.12 135 ASN A CA 1
ATOM 1082 C C . ASN A 1 135 ? -10.766 -5.285 -8.734 1 96.12 135 ASN A C 1
ATOM 1084 O O . ASN A 1 135 ? -11.914 -5.723 -8.688 1 96.12 135 ASN A O 1
ATOM 1088 N N . ILE A 1 136 ? -9.734 -6.027 -9.141 1 96.94 136 ILE A N 1
ATOM 1089 C CA . ILE A 1 136 ? -9.844 -7.473 -9.289 1 96.94 136 ILE A CA 1
ATOM 1090 C C . ILE A 1 136 ? -9.734 -8.141 -7.926 1 96.94 136 ILE A C 1
ATOM 1092 O O . ILE A 1 136 ? -10.469 -9.086 -7.629 1 96.94 136 ILE A O 1
ATOM 1096 N N . GLY A 1 137 ? -8.789 -7.711 -7.137 1 97.62 137 GLY A N 1
ATOM 1097 C CA . GLY A 1 137 ? -8.656 -8.18 -5.766 1 97.62 137 GLY A CA 1
ATOM 1098 C C . GLY A 1 137 ? -9.672 -7.559 -4.824 1 97.62 137 GLY A C 1
ATOM 1099 O O . GLY A 1 137 ? -10.875 -7.566 -5.105 1 97.62 137 GLY A O 1
ATOM 1100 N N . TYR A 1 138 ? -9.148 -7.156 -3.545 1 96.5 138 TYR A N 1
ATOM 1101 C CA . TYR A 1 138 ? -10.016 -6.527 -2.557 1 96.5 138 TYR A CA 1
ATOM 1102 C C . TYR A 1 138 ? -9.195 -5.766 -1.52 1 96.5 138 TYR A C 1
ATOM 1104 O O . TYR A 1 138 ? -8.055 -6.133 -1.227 1 96.5 138 TYR A O 1
ATOM 1112 N N . ILE A 1 139 ? -9.836 -4.719 -0.992 1 96.19 139 ILE A N 1
ATOM 1113 C CA . ILE A 1 139 ? -9.211 -3.904 0.045 1 96.19 139 ILE A CA 1
ATOM 1114 C C . ILE A 1 139 ? -9.656 -4.391 1.422 1 96.19 139 ILE A C 1
ATOM 1116 O O . ILE A 1 139 ? -8.867 -4.406 2.369 1 96.19 139 ILE A O 1
ATOM 1120 N N . VAL A 1 140 ? -10.867 -4.754 1.531 1 93.5 140 VAL A N 1
ATOM 1121 C CA . VAL A 1 140 ? -11.406 -5.387 2.729 1 93.5 140 VAL A CA 1
ATOM 1122 C C . VAL A 1 140 ? -12.266 -6.586 2.334 1 93.5 140 VAL A C 1
ATOM 1124 O O . VAL A 1 140 ? -12.828 -6.621 1.235 1 93.5 140 VAL A O 1
ATOM 1127 N N . ARG A 1 141 ? -12.25 -7.488 3.334 1 86.81 141 ARG A N 1
ATOM 1128 C CA . ARG A 1 141 ? -13.055 -8.68 3.07 1 86.81 141 ARG A CA 1
ATOM 1129 C C . ARG A 1 141 ? -14.531 -8.398 3.289 1 86.81 141 ARG A C 1
ATOM 1131 O O . ARG A 1 141 ? -14.906 -7.691 4.227 1 86.81 141 ARG A O 1
ATOM 1138 N N . ARG A 1 142 ? -15.344 -8.57 2.234 1 67.19 142 ARG A N 1
ATOM 1139 C CA . ARG A 1 142 ? -16.781 -8.453 2.439 1 67.19 142 ARG A CA 1
ATOM 1140 C C . ARG A 1 142 ? -17.375 -9.781 2.9 1 67.19 142 ARG A C 1
ATOM 1142 O O . ARG A 1 142 ? -16.844 -10.852 2.592 1 67.19 142 ARG A O 1
ATOM 1149 N N . MET B 1 1 ? -18.328 -80.875 33.844 1 26.89 1 MET B N 1
ATOM 1150 C CA . MET B 1 1 ? -17.906 -79.812 33 1 26.89 1 MET B CA 1
ATOM 1151 C C . MET B 1 1 ? -19.078 -78.875 32.719 1 26.89 1 MET B C 1
ATOM 1153 O O . MET B 1 1 ? -20.047 -79.25 32.062 1 26.89 1 MET B O 1
ATOM 1157 N N . PRO B 1 2 ? -19.406 -77.75 33.594 1 28.19 2 PRO B N 1
ATOM 1158 C CA . PRO B 1 2 ? -20.719 -77.188 33.906 1 28.19 2 PRO B CA 1
ATOM 1159 C C . PRO B 1 2 ? -21.266 -76.375 32.719 1 28.19 2 PRO B C 1
ATOM 1161 O O . PRO B 1 2 ? -22.391 -76.625 32.281 1 28.19 2 PRO B O 1
ATOM 1164 N N . SER B 1 3 ? -21.109 -74.938 32.688 1 29.64 3 SER B N 1
ATOM 1165 C CA . SER B 1 3 ? -21.875 -73.75 32.969 1 29.64 3 SER B CA 1
ATOM 1166 C C . SER B 1 3 ? -22 -72.875 31.719 1 29.64 3 SER B C 1
ATOM 1168 O O . SER B 1 3 ? -22.266 -71.688 31.812 1 29.64 3 SER B O 1
ATOM 1170 N N . ARG B 1 4 ? -21.75 -73.25 30.438 1 27.94 4 ARG B N 1
ATOM 1171 C CA . ARG B 1 4 ? -21.359 -72.25 29.422 1 27.94 4 ARG B CA 1
ATOM 1172 C C . ARG B 1 4 ? -22.578 -71.5 28.922 1 27.94 4 ARG B C 1
ATOM 1174 O O . ARG B 1 4 ? -22.469 -70.625 28.047 1 27.94 4 ARG B O 1
ATOM 1181 N N . MET B 1 5 ? -23.906 -71.875 29.062 1 27.64 5 MET B N 1
ATOM 1182 C CA . MET B 1 5 ? -24.859 -71.562 27.984 1 27.64 5 MET B CA 1
ATOM 1183 C C . MET B 1 5 ? -25.422 -70.188 28.125 1 27.64 5 MET B C 1
ATOM 1185 O O . MET B 1 5 ? -26.141 -69.688 27.25 1 27.64 5 MET B O 1
ATOM 1189 N N . MET B 1 6 ? -25.219 -69.375 29.266 1 24.66 6 MET B N 1
ATOM 1190 C CA . MET B 1 6 ? -26.406 -68.562 29.562 1 24.66 6 MET B CA 1
ATOM 1191 C C . MET B 1 6 ? -26.578 -67.5 28.516 1 24.66 6 MET B C 1
ATOM 1193 O O . MET B 1 6 ? -27.656 -67.312 27.953 1 24.66 6 MET B O 1
ATOM 1197 N N . LEU B 1 7 ? -26.172 -66.125 28.719 1 25.27 7 LEU B N 1
ATOM 1198 C CA . LEU B 1 7 ? -26.953 -64.875 28.922 1 25.27 7 LEU B CA 1
ATOM 1199 C C . LEU B 1 7 ? -26.922 -64 27.672 1 25.27 7 LEU B C 1
ATOM 1201 O O . LEU B 1 7 ? -25.906 -63.406 27.344 1 25.27 7 LEU B O 1
ATOM 1205 N N . LYS B 1 8 ? -27.375 -64.438 26.453 1 25.28 8 LYS B N 1
ATOM 1206 C CA . LYS B 1 8 ? -27.141 -63.75 25.188 1 25.28 8 LYS B CA 1
ATOM 1207 C C . LYS B 1 8 ? -27.984 -62.469 25.109 1 25.28 8 LYS B C 1
ATOM 1209 O O . LYS B 1 8 ? -27.922 -61.75 24.109 1 25.28 8 LYS B O 1
ATOM 1214 N N . LEU B 1 9 ? -29 -62.031 25.984 1 24.41 9 LEU B N 1
ATOM 1215 C CA . LEU B 1 9 ? -30.141 -61.312 25.453 1 24.41 9 LEU B CA 1
ATOM 1216 C C . LEU B 1 9 ? -29.781 -59.875 25.141 1 24.41 9 LEU B C 1
ATOM 1218 O O . LEU B 1 9 ? -30.547 -59.156 24.516 1 24.41 9 LEU B O 1
ATOM 1222 N N . ALA B 1 10 ? -28.859 -59.188 25.75 1 26.47 10 ALA B N 1
ATOM 1223 C CA . ALA B 1 10 ? -29.188 -57.812 26.094 1 26.47 10 ALA B CA 1
ATOM 1224 C C . ALA B 1 10 ? -29.141 -56.906 24.859 1 26.47 10 ALA B C 1
ATOM 1226 O O . ALA B 1 10 ? -28.328 -56 24.781 1 26.47 10 ALA B O 1
ATOM 1227 N N . ARG B 1 11 ? -29.234 -57.344 23.594 1 21.55 11 ARG B N 1
ATOM 1228 C CA . ARG B 1 11 ? -28.562 -56.5 22.609 1 21.55 11 ARG B CA 1
ATOM 1229 C C . ARG B 1 11 ? -29.234 -55.156 22.5 1 21.55 11 ARG B C 1
ATOM 1231 O O . ARG B 1 11 ? -28.578 -54.125 22.562 1 21.55 11 ARG B O 1
ATOM 1238 N N . TYR B 1 12 ? -30.375 -54.906 21.719 1 23.02 12 TYR B N 1
ATOM 1239 C CA . TYR B 1 12 ? -30.422 -53.938 20.609 1 23.02 12 TYR B CA 1
ATOM 1240 C C . TYR B 1 12 ? -31.047 -52.625 21.047 1 23.02 12 TYR B C 1
ATOM 1242 O O . TYR B 1 12 ? -32.25 -52.531 21.172 1 23.02 12 TYR B O 1
ATOM 1250 N N . ALA B 1 13 ? -30.922 -52.125 22.312 1 23.75 13 ALA B N 1
ATOM 1251 C CA . ALA B 1 13 ? -31.625 -50.875 22.594 1 23.75 13 ALA B CA 1
ATOM 1252 C C . ALA B 1 13 ? -31.281 -49.812 21.562 1 23.75 13 ALA B C 1
ATOM 1254 O O . ALA B 1 13 ? -30.094 -49.562 21.297 1 23.75 13 ALA B O 1
ATOM 1255 N N . LEU B 1 14 ? -32.219 -49.469 20.578 1 25.34 14 LEU B N 1
ATOM 1256 C CA . LEU B 1 14 ? -32.344 -48.5 19.5 1 25.34 14 LEU B CA 1
ATOM 1257 C C . LEU B 1 14 ? -32.125 -47.094 20.031 1 25.34 14 LEU B C 1
ATOM 1259 O O . LEU B 1 14 ? -32.875 -46.594 20.859 1 25.34 14 LEU B O 1
ATOM 1263 N N . VAL B 1 15 ? -30.891 -46.688 20.422 1 26.59 15 VAL B N 1
ATOM 1264 C CA . VAL B 1 15 ? -30.516 -45.344 20.875 1 26.59 15 VAL B CA 1
ATOM 1265 C C . VAL B 1 15 ? -30.922 -44.312 19.844 1 26.59 15 VAL B C 1
ATOM 1267 O O . VAL B 1 15 ? -30.391 -44.281 18.734 1 26.59 15 VAL B O 1
ATOM 1270 N N . PHE B 1 16 ? -32.219 -44.031 19.578 1 28.44 16 PHE B N 1
ATOM 1271 C CA . PHE B 1 16 ? -32.656 -42.969 18.703 1 28.44 16 PHE B CA 1
ATOM 1272 C C . PHE B 1 16 ? -32.125 -41.625 19.172 1 28.44 16 PHE B C 1
ATOM 1274 O O . PHE B 1 16 ? -32.906 -40.75 19.562 1 28.44 16 PHE B O 1
ATOM 1281 N N . ALA B 1 17 ? -31.109 -41.469 19.953 1 28.66 17 ALA B N 1
ATOM 1282 C CA . ALA B 1 17 ? -30.938 -40.094 20.391 1 28.66 17 ALA B CA 1
ATOM 1283 C C . ALA B 1 17 ? -30.828 -39.125 19.219 1 28.66 17 ALA B C 1
ATOM 1285 O O . ALA B 1 17 ? -29.953 -39.281 18.359 1 28.66 17 ALA B O 1
ATOM 1286 N N . GLY B 1 18 ? -32 -38.625 18.641 1 29.62 18 GLY B N 1
ATOM 1287 C CA . GLY B 1 18 ? -32.125 -37.562 17.672 1 29.62 18 GLY B CA 1
ATOM 1288 C C . GLY B 1 18 ? -31.203 -36.375 17.969 1 29.62 18 GLY B C 1
ATOM 1289 O O . GLY B 1 18 ? -31.297 -35.781 19.031 1 29.62 18 GLY B O 1
ATOM 1290 N N . GLY B 1 19 ? -29.922 -36.531 17.828 1 31.11 19 GLY B N 1
ATOM 1291 C CA . GLY B 1 19 ? -28.969 -35.438 17.922 1 31.11 19 GLY B CA 1
ATOM 1292 C C . GLY B 1 19 ? -29.406 -34.188 17.188 1 31.11 19 GLY B C 1
ATOM 1293 O O . GLY B 1 19 ? -29.625 -34.219 15.977 1 31.11 19 GLY B O 1
ATOM 1294 N N . ILE B 1 20 ? -30.391 -33.438 17.734 1 35.72 20 ILE B N 1
ATOM 1295 C CA . ILE B 1 20 ? -30.656 -32.094 17.25 1 35.72 20 ILE B CA 1
ATOM 1296 C C . ILE B 1 20 ? -29.328 -31.391 16.938 1 35.72 20 ILE B C 1
ATOM 1298 O O . ILE B 1 20 ? -28.469 -31.219 17.812 1 35.72 20 ILE B O 1
ATOM 1302 N N . GLY B 1 21 ? -28.766 -31.703 15.781 1 31.33 21 GLY B N 1
ATOM 1303 C CA . GLY B 1 21 ? -27.656 -30.953 15.195 1 31.33 21 GLY B CA 1
ATOM 1304 C C . GLY B 1 21 ? -27.812 -29.453 15.352 1 31.33 21 GLY B C 1
ATOM 1305 O O . GLY B 1 21 ? -28.703 -28.844 14.742 1 31.33 21 GLY B O 1
ATOM 1306 N N . ILE B 1 22 ? -27.875 -28.938 16.562 1 35.5 22 ILE B N 1
ATOM 1307 C CA . ILE B 1 22 ? -27.656 -27.5 16.672 1 35.5 22 ILE B CA 1
ATOM 1308 C C . ILE B 1 22 ? -26.578 -27.062 15.695 1 35.5 22 ILE B C 1
ATOM 1310 O O . ILE B 1 22 ? -25.406 -27.422 15.852 1 35.5 22 ILE B O 1
ATOM 1314 N N . GLY B 1 23 ? -26.781 -27.219 14.43 1 32.38 23 GLY B N 1
ATOM 1315 C CA . GLY B 1 23 ? -25.938 -26.516 13.484 1 32.38 23 GLY B CA 1
ATOM 1316 C C . GLY B 1 23 ? -25.484 -25.156 13.984 1 32.38 23 GLY B C 1
ATOM 1317 O O . GLY B 1 23 ? -26.297 -24.375 14.508 1 32.38 23 GLY B O 1
ATOM 1318 N N . MET B 1 24 ? -24.312 -25.109 14.586 1 33.22 24 MET B N 1
ATOM 1319 C CA . MET B 1 24 ? -23.562 -23.891 14.852 1 33.22 24 MET B CA 1
ATOM 1320 C C . MET B 1 24 ? -23.797 -22.844 13.766 1 33.22 24 MET B C 1
ATOM 1322 O O . MET B 1 24 ? -23.5 -23.094 12.594 1 33.22 24 MET B O 1
ATOM 1326 N N . LEU B 1 25 ? -24.844 -22.156 13.781 1 32.88 25 LEU B N 1
ATOM 1327 C CA . LEU B 1 25 ? -24.812 -20.891 13.078 1 32.88 25 LEU B CA 1
ATOM 1328 C C . LEU B 1 25 ? -23.484 -20.188 13.289 1 32.88 25 LEU B C 1
ATOM 1330 O O . LEU B 1 25 ? -23.203 -19.672 14.375 1 32.88 25 LEU B O 1
ATOM 1334 N N . ALA B 1 26 ? -22.359 -20.797 13.055 1 33.59 26 ALA B N 1
ATOM 1335 C CA . ALA B 1 26 ? -21.172 -19.969 12.906 1 33.59 26 ALA B CA 1
ATOM 1336 C C . ALA B 1 26 ? -21.5 -18.672 12.172 1 33.59 26 ALA B C 1
ATOM 1338 O O . ALA B 1 26 ? -21.578 -18.641 10.945 1 33.59 26 ALA B O 1
ATOM 1339 N N . HIS B 1 27 ? -22.484 -17.953 12.648 1 35.53 27 HIS B N 1
ATOM 1340 C CA . HIS B 1 27 ? -22.531 -16.562 12.172 1 35.53 27 HIS B CA 1
ATOM 1341 C C . HIS B 1 27 ? -21.125 -15.992 12.031 1 35.53 27 HIS B C 1
ATOM 1343 O O . HIS B 1 27 ? -20.422 -15.797 13.023 1 35.53 27 HIS B O 1
ATOM 1349 N N . HIS B 1 28 ? -20.328 -16.484 11.055 1 36.62 28 HIS B N 1
ATOM 1350 C CA . HIS B 1 28 ? -19.172 -15.695 10.594 1 36.62 28 HIS B CA 1
ATOM 1351 C C . HIS B 1 28 ? -19.453 -14.203 10.703 1 36.62 28 HIS B C 1
ATOM 1353 O O . HIS B 1 28 ? -20.141 -13.625 9.859 1 36.62 28 HIS B O 1
ATOM 1359 N N . LEU B 1 29 ? -19.812 -13.781 11.82 1 35.59 29 LEU B N 1
ATOM 1360 C CA . LEU B 1 29 ? -19.703 -12.336 11.914 1 35.59 29 LEU B CA 1
ATOM 1361 C C . LEU B 1 29 ? -18.484 -11.828 11.164 1 35.59 29 LEU B C 1
ATOM 1363 O O . LEU B 1 29 ? -17.344 -12.219 11.484 1 35.59 29 LEU B O 1
ATOM 1367 N N . ARG B 1 30 ? -18.531 -11.789 9.883 1 37.19 30 ARG B N 1
ATOM 1368 C CA . ARG B 1 30 ? -17.531 -11.07 9.117 1 37.19 30 ARG B CA 1
ATOM 1369 C C . ARG B 1 30 ? -16.969 -9.891 9.906 1 37.19 30 ARG B C 1
ATOM 1371 O O . ARG B 1 30 ? -17.688 -8.922 10.172 1 37.19 30 ARG B O 1
ATOM 1378 N N . SER B 1 31 ? -16.25 -10.188 11.008 1 36.44 31 SER B N 1
ATOM 1379 C CA . SER B 1 31 ? -15.578 -9.172 11.82 1 36.44 31 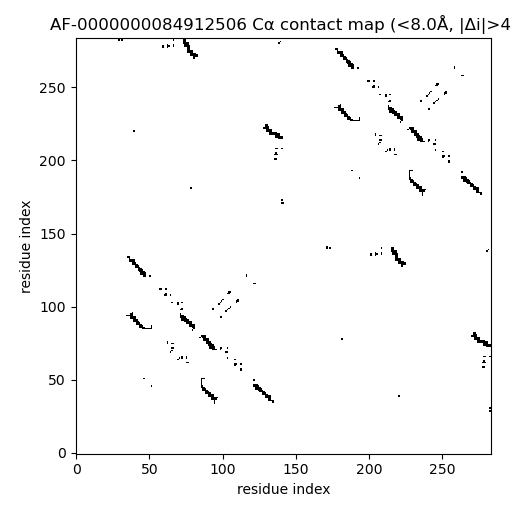SER B CA 1
ATOM 1380 C C . SER B 1 31 ? -14.891 -8.133 10.945 1 36.44 31 SER B C 1
ATOM 1382 O O . SER B 1 31 ? -14.109 -8.484 10.055 1 36.44 31 SER B O 1
ATOM 1384 N N . THR B 1 32 ? -15.562 -7.164 10.461 1 44.19 32 THR B N 1
ATOM 1385 C CA . THR B 1 32 ? -14.781 -5.984 10.102 1 44.19 32 THR B CA 1
ATOM 1386 C C . THR B 1 32 ? -13.578 -5.828 11.039 1 44.19 32 THR B C 1
ATOM 1388 O O . THR B 1 32 ? -13.602 -5.008 11.953 1 44.19 32 THR B O 1
ATOM 1391 N N . ARG B 1 33 ? -13.062 -6.996 11.445 1 44.41 33 ARG B N 1
ATOM 1392 C CA . ARG B 1 33 ? -12.023 -7.043 12.469 1 44.41 33 ARG B CA 1
ATOM 1393 C C . ARG B 1 33 ? -10.859 -6.125 12.117 1 44.41 33 ARG B C 1
ATOM 1395 O O . ARG B 1 33 ? -10.211 -6.309 11.086 1 44.41 33 ARG B O 1
ATOM 1402 N N . VAL B 1 34 ? -11.039 -4.906 12.484 1 54.12 34 VAL B N 1
ATOM 1403 C CA . VAL B 1 34 ? -9.812 -4.117 12.57 1 54.12 34 VAL B CA 1
ATOM 1404 C C . VAL B 1 34 ? -8.727 -4.926 13.273 1 54.12 34 VAL B C 1
ATOM 1406 O O . VAL B 1 34 ? -8.898 -5.352 14.414 1 54.12 34 VAL B O 1
ATOM 1409 N N . HIS B 1 35 ? -7.957 -5.715 12.469 1 65.5 35 HIS B N 1
ATOM 1410 C CA . HIS B 1 35 ? -6.805 -6.336 13.109 1 65.5 35 HIS B CA 1
ATOM 1411 C C . HIS B 1 35 ? -5.785 -5.289 13.539 1 65.5 35 HIS B C 1
ATOM 1413 O O . HIS B 1 35 ? -5.43 -4.402 12.766 1 65.5 35 HIS B O 1
ATOM 1419 N N . PRO B 1 36 ? -5.586 -5.422 14.805 1 78.69 36 PRO B N 1
ATOM 1420 C CA . PRO B 1 36 ? -4.602 -4.434 15.266 1 78.69 36 PRO B CA 1
ATOM 1421 C C . PRO B 1 36 ? -3.221 -4.648 14.648 1 78.69 36 PRO B C 1
ATOM 1423 O O . PRO B 1 36 ? -2.678 -5.754 14.711 1 78.69 36 PRO B O 1
ATOM 1426 N N . HIS B 1 37 ? -2.605 -3.688 13.898 1 91.94 37 HIS B N 1
ATOM 1427 C CA . HIS B 1 37 ? -1.277 -3.514 13.32 1 91.94 37 HIS B CA 1
ATOM 1428 C C . HIS B 1 37 ? -0.979 -4.598 12.289 1 91.94 37 HIS B C 1
ATOM 1430 O O . HIS B 1 37 ? -0.044 -5.383 12.461 1 91.94 37 HIS B O 1
ATOM 1436 N N . ALA B 1 38 ? -1.73 -4.668 11.227 1 98.19 38 ALA B N 1
ATOM 1437 C CA . ALA B 1 38 ? -1.571 -5.664 10.164 1 98.19 38 ALA B CA 1
ATOM 1438 C C . ALA B 1 38 ? -0.142 -5.672 9.633 1 98.19 38 ALA B C 1
ATOM 1440 O O . ALA B 1 38 ? 0.534 -4.641 9.633 1 98.19 38 ALA B O 1
ATOM 1441 N N . PHE B 1 39 ? 0.373 -6.875 9.32 1 98.62 39 PHE B N 1
ATOM 1442 C CA . PHE B 1 39 ? 1.593 -7.047 8.539 1 98.62 39 PHE B CA 1
ATOM 1443 C C . PHE B 1 39 ? 1.344 -6.727 7.07 1 98.62 39 PHE B C 1
ATOM 1445 O O . PHE B 1 39 ? 0.46 -7.312 6.441 1 98.62 39 PHE B O 1
ATOM 1452 N N . VAL B 1 40 ? 2.066 -5.77 6.523 1 98.88 40 VAL B N 1
ATOM 1453 C CA . VAL B 1 40 ? 1.884 -5.332 5.145 1 98.88 40 VAL B CA 1
ATOM 1454 C C . VAL B 1 40 ? 3.031 -5.852 4.281 1 98.88 40 VAL B C 1
ATOM 1456 O O . VAL B 1 40 ? 4.203 -5.684 4.625 1 98.88 40 VAL B O 1
ATOM 1459 N N . PHE B 1 41 ? 2.684 -6.5 3.201 1 98.94 41 PHE B N 1
ATOM 1460 C CA . PHE B 1 41 ? 3.605 -7.07 2.227 1 98.94 41 PHE B CA 1
ATOM 1461 C C . PHE B 1 41 ? 3.344 -6.5 0.837 1 98.94 41 PHE B C 1
ATOM 1463 O O . PHE B 1 41 ? 2.232 -6.605 0.317 1 98.94 41 PHE B O 1
ATOM 1470 N N . ILE B 1 42 ? 4.344 -5.863 0.29 1 98.94 42 ILE B N 1
ATOM 1471 C CA . ILE B 1 42 ? 4.207 -5.258 -1.029 1 98.94 42 ILE B CA 1
ATOM 1472 C C . ILE B 1 42 ? 5.133 -5.961 -2.02 1 98.94 42 ILE B C 1
ATOM 1474 O O . ILE B 1 42 ? 6.309 -6.18 -1.73 1 98.94 42 ILE B O 1
ATOM 1478 N N . VAL B 1 43 ? 4.605 -6.375 -3.123 1 98.94 43 VAL B N 1
ATOM 1479 C CA . VAL B 1 43 ? 5.379 -6.918 -4.234 1 98.94 43 VAL B CA 1
ATOM 1480 C C . VAL B 1 43 ? 5.25 -6 -5.449 1 98.94 43 VAL B C 1
ATOM 1482 O O . VAL B 1 43 ? 4.141 -5.695 -5.891 1 98.94 43 VAL B O 1
ATOM 1485 N N . ARG B 1 44 ? 6.277 -5.527 -5.957 1 98.88 44 ARG B N 1
ATOM 1486 C CA . ARG B 1 44 ? 6.328 -4.801 -7.223 1 98.88 44 ARG B CA 1
ATOM 1487 C C . ARG B 1 44 ? 7.02 -5.633 -8.305 1 98.88 44 ARG B C 1
ATOM 1489 O O . ARG B 1 44 ? 8.117 -6.148 -8.086 1 98.88 44 ARG B O 1
ATOM 1496 N N . LEU B 1 45 ? 6.387 -5.77 -9.414 1 98.94 45 LEU B N 1
ATOM 1497 C CA . LEU B 1 45 ? 6.887 -6.582 -10.516 1 98.94 45 LEU B CA 1
ATOM 1498 C C . LEU B 1 45 ? 6.953 -5.766 -11.805 1 98.94 45 LEU B C 1
ATOM 1500 O O . LEU B 1 45 ? 5.977 -5.117 -12.188 1 98.94 45 LEU B O 1
ATOM 1504 N N . LYS B 1 46 ? 8.062 -5.793 -12.445 1 98.94 46 LYS B N 1
ATOM 1505 C CA . LYS B 1 46 ? 8.195 -5.293 -13.812 1 98.94 46 LYS B CA 1
ATOM 1506 C C . LYS B 1 46 ? 8.258 -6.441 -14.812 1 98.94 46 LYS B C 1
ATOM 1508 O O . LYS B 1 46 ? 9.039 -7.383 -14.641 1 98.94 46 LYS B O 1
ATOM 1513 N N . PHE B 1 47 ? 7.52 -6.348 -15.852 1 98.94 47 PHE B N 1
ATOM 1514 C CA . PHE B 1 47 ? 7.387 -7.434 -16.812 1 98.94 47 PHE B CA 1
ATOM 1515 C C . PHE B 1 47 ? 7.996 -7.043 -18.156 1 98.94 47 PHE B C 1
ATOM 1517 O O . PHE B 1 47 ? 8.234 -5.863 -18.422 1 98.94 47 PHE B O 1
ATOM 1524 N N . LYS B 1 48 ? 8.25 -8.102 -18.906 1 98.81 48 LYS B N 1
ATOM 1525 C CA . LYS B 1 48 ? 8.477 -7.871 -20.344 1 98.81 48 LYS B CA 1
ATOM 1526 C C . LYS B 1 48 ? 7.289 -7.148 -20.969 1 98.81 48 LYS B C 1
ATOM 1528 O O . LYS B 1 48 ? 6.141 -7.359 -20.578 1 98.81 48 LYS B O 1
ATOM 1533 N N . PRO B 1 49 ? 7.617 -6.309 -21.969 1 98.56 49 PRO B N 1
ATOM 1534 C CA . PRO B 1 49 ? 6.527 -5.574 -22.625 1 98.56 49 PRO B CA 1
ATOM 1535 C C . PRO B 1 49 ? 5.398 -6.484 -23.094 1 98.56 49 PRO B C 1
ATOM 1537 O O . PRO B 1 49 ? 5.656 -7.52 -23.719 1 98.56 49 PRO B O 1
ATOM 1540 N N . GLY B 1 50 ? 4.137 -6.176 -22.641 1 97.88 50 GLY B N 1
ATOM 1541 C CA . GLY B 1 50 ? 2.951 -6.879 -23.109 1 97.88 50 GLY B CA 1
ATOM 1542 C C . GLY B 1 50 ? 2.574 -8.062 -22.234 1 97.88 50 GLY B C 1
ATOM 1543 O O . GLY B 1 50 ? 1.56 -8.719 -22.469 1 97.88 50 GLY B O 1
ATOM 1544 N N . ALA B 1 51 ? 3.217 -8.328 -21.203 1 98.69 51 ALA B N 1
ATOM 1545 C CA . ALA B 1 51 ? 3.047 -9.57 -20.453 1 98.69 51 ALA B CA 1
ATOM 1546 C C . ALA B 1 51 ? 2.119 -9.367 -19.266 1 98.69 51 ALA B C 1
ATOM 1548 O O . ALA B 1 51 ? 1.69 -10.336 -18.625 1 98.69 51 ALA B O 1
ATOM 1549 N N . VAL B 1 52 ? 1.751 -8.133 -18.969 1 98.81 52 VAL B N 1
ATOM 1550 C CA . VAL B 1 52 ? 1.001 -7.828 -17.75 1 98.81 52 VAL B CA 1
ATOM 1551 C C . VAL B 1 52 ? -0.355 -8.531 -17.797 1 98.81 52 VAL B C 1
ATOM 1553 O O . VAL B 1 52 ? -0.789 -9.117 -16.797 1 98.81 52 VAL B O 1
ATOM 1556 N N . THR B 1 53 ? -0.987 -8.523 -18.891 1 98.19 53 THR B N 1
ATOM 1557 C CA . THR B 1 53 ? -2.328 -9.078 -19 1 98.19 53 THR B CA 1
ATOM 1558 C C . THR B 1 53 ? -2.324 -10.57 -18.672 1 98.19 53 THR B C 1
ATOM 1560 O O . THR B 1 53 ? -3.188 -11.047 -17.922 1 98.19 53 THR B O 1
ATOM 1563 N N . ALA B 1 54 ? -1.402 -11.297 -19.203 1 98.25 54 ALA B N 1
ATOM 1564 C CA . ALA B 1 54 ? -1.3 -12.727 -18.922 1 98.25 54 ALA B CA 1
ATOM 1565 C C . ALA B 1 54 ? -1.103 -12.984 -17.422 1 98.25 54 ALA B C 1
ATOM 1567 O O . ALA B 1 54 ? -1.671 -13.93 -16.875 1 98.25 54 ALA B O 1
ATOM 1568 N N . PHE B 1 55 ? -0.318 -12.18 -16.828 1 98.88 55 PHE B N 1
ATOM 1569 C CA . PHE B 1 55 ? -0.09 -12.305 -15.391 1 98.88 55 PHE B CA 1
ATOM 1570 C C . PHE B 1 55 ? -1.373 -12.047 -14.609 1 98.88 55 PHE B C 1
ATOM 1572 O O . PHE B 1 55 ? -1.751 -12.836 -13.742 1 98.88 55 PHE B O 1
ATOM 1579 N N . VAL B 1 56 ? -2.021 -10.953 -14.891 1 98.81 56 VAL B N 1
ATOM 1580 C CA . VAL B 1 56 ? -3.184 -10.508 -14.133 1 98.81 56 VAL B CA 1
ATOM 1581 C C . VAL B 1 56 ? -4.289 -11.555 -14.219 1 98.81 56 VAL B C 1
ATOM 1583 O O . VAL B 1 56 ? -4.984 -11.812 -13.234 1 98.81 56 VAL B O 1
ATOM 1586 N N . GLU B 1 57 ? -4.43 -12.172 -15.297 1 97.81 57 GLU B N 1
ATOM 1587 C CA . GLU B 1 57 ? -5.438 -13.211 -15.477 1 97.81 57 GLU B CA 1
ATOM 1588 C C . GLU B 1 57 ? -5.211 -14.375 -14.508 1 97.81 57 GLU B C 1
ATOM 1590 O O . GLU B 1 57 ? -6.16 -14.875 -13.906 1 97.81 57 GLU B O 1
ATOM 1595 N N . ARG B 1 58 ? -4.035 -14.75 -14.398 1 98.31 58 ARG B N 1
ATOM 1596 C CA . ARG B 1 58 ? -3.699 -15.875 -13.523 1 98.31 58 ARG B CA 1
ATOM 1597 C C . ARG B 1 58 ? -3.705 -15.445 -12.062 1 98.31 58 ARG B C 1
ATOM 1599 O O . ARG B 1 58 ? -4.148 -16.188 -11.195 1 98.31 58 ARG B O 1
ATOM 1606 N N . TRP B 1 59 ? -3.227 -14.227 -11.836 1 98.81 59 TRP B N 1
ATOM 1607 C CA . TRP B 1 59 ? -3.23 -13.672 -10.484 1 98.81 59 TRP B CA 1
ATOM 1608 C C . TRP B 1 59 ? -4.652 -13.555 -9.945 1 98.81 59 TRP B C 1
ATOM 1610 O O . TRP B 1 59 ? -4.883 -13.719 -8.75 1 98.81 59 TRP B O 1
ATOM 1620 N N . ALA B 1 60 ? -5.586 -13.32 -10.82 1 98.75 60 ALA B N 1
ATOM 1621 C CA . ALA B 1 60 ? -6.984 -13.172 -10.438 1 98.75 60 ALA B CA 1
ATOM 1622 C C . ALA B 1 60 ? -7.496 -14.43 -9.734 1 98.75 60 ALA B C 1
ATOM 1624 O O . ALA B 1 60 ? -8.289 -14.344 -8.797 1 98.75 60 ALA B O 1
ATOM 1625 N N . ALA B 1 61 ? -7.105 -15.539 -10.172 1 98.38 61 ALA B N 1
ATOM 1626 C CA . ALA B 1 61 ? -7.504 -16.797 -9.531 1 98.38 61 ALA B CA 1
ATOM 1627 C C . ALA B 1 61 ? -6.969 -16.875 -8.109 1 98.38 61 ALA B C 1
ATOM 1629 O O . ALA B 1 61 ? -7.664 -17.359 -7.207 1 98.38 61 ALA B O 1
ATOM 1630 N N . LEU B 1 62 ? -5.777 -16.438 -7.941 1 98.81 62 LEU B N 1
ATOM 1631 C CA . LEU B 1 62 ? -5.188 -16.406 -6.605 1 98.81 62 LEU B CA 1
ATOM 1632 C C . LEU B 1 62 ? -5.93 -15.406 -5.715 1 98.81 62 LEU B C 1
ATOM 1634 O O . LEU B 1 62 ? -6.219 -15.703 -4.555 1 98.81 62 LEU B O 1
ATOM 1638 N N . ALA B 1 63 ? -6.207 -14.273 -6.25 1 98.75 63 ALA B N 1
ATOM 1639 C CA . ALA B 1 63 ? -6.949 -13.273 -5.484 1 98.75 63 ALA B CA 1
ATOM 1640 C C . ALA B 1 63 ? -8.305 -13.82 -5.035 1 98.75 63 ALA B C 1
ATOM 1642 O O . ALA B 1 63 ? -8.719 -13.602 -3.896 1 98.75 63 ALA B O 1
ATOM 1643 N N . SER B 1 64 ? -8.969 -14.508 -5.934 1 98.31 64 SER B N 1
ATOM 1644 C CA . SER B 1 64 ? -10.242 -15.125 -5.598 1 98.31 64 SER B CA 1
ATOM 1645 C C . SER B 1 64 ? -10.086 -16.141 -4.461 1 98.31 64 SER B C 1
ATOM 1647 O O . SER B 1 64 ? -10.891 -16.156 -3.533 1 98.31 64 SER B O 1
ATOM 1649 N N . HIS B 1 65 ? -9.086 -16.938 -4.562 1 98.69 65 HIS B N 1
ATOM 1650 C CA . HIS B 1 65 ? -8.805 -17.906 -3.498 1 98.69 65 HIS B CA 1
ATOM 1651 C C . HIS B 1 65 ? -8.57 -17.188 -2.166 1 98.69 65 HIS B C 1
ATOM 1653 O O . HIS B 1 65 ? -9.102 -17.609 -1.136 1 98.69 65 HIS B O 1
ATOM 1659 N N . CYS B 1 66 ? -7.715 -16.156 -2.145 1 98.69 66 CYS B N 1
ATOM 1660 C CA . CYS B 1 66 ? -7.445 -15.383 -0.934 1 98.69 66 CYS B CA 1
ATOM 1661 C C . CYS B 1 66 ? -8.742 -14.898 -0.297 1 98.69 66 CYS B C 1
ATOM 1663 O O . CYS B 1 66 ? -8.953 -15.07 0.906 1 98.69 66 CYS B O 1
ATOM 1665 N N . ARG B 1 67 ? -9.562 -14.305 -1.087 1 97.75 67 ARG B N 1
ATOM 1666 C CA . ARG B 1 67 ? -10.828 -13.758 -0.606 1 97.75 67 ARG B CA 1
ATOM 1667 C C . ARG B 1 67 ? -11.695 -14.844 0.014 1 97.75 67 ARG B C 1
ATOM 1669 O O . ARG B 1 67 ? -12.328 -14.633 1.048 1 97.75 67 ARG B O 1
ATOM 1676 N N . GLN B 1 68 ? -11.695 -16.016 -0.513 1 97.5 68 GLN B N 1
ATOM 1677 C CA . GLN B 1 68 ? -12.633 -17.062 -0.14 1 97.5 68 GLN B CA 1
ATOM 1678 C C . GLN B 1 68 ? -12.078 -17.922 0.994 1 97.5 68 GLN B C 1
ATOM 1680 O O . GLN B 1 68 ? -12.836 -18.438 1.824 1 97.5 68 GLN B O 1
ATOM 1685 N N . SER B 1 69 ? -10.766 -18.062 1.018 1 98.06 69 SER B N 1
ATOM 1686 C CA . SER B 1 69 ? -10.266 -19.188 1.798 1 98.06 69 SER B CA 1
ATOM 1687 C C . SER B 1 69 ? -9.242 -18.734 2.834 1 98.06 69 SER B C 1
ATOM 1689 O O . SER B 1 69 ? -8.852 -19.516 3.711 1 98.06 69 SER B O 1
ATOM 1691 N N . GLU B 1 70 ? -8.789 -17.516 2.689 1 98.12 70 GLU B N 1
ATOM 1692 C CA . GLU B 1 70 ? -7.77 -17.016 3.609 1 98.12 70 GLU B CA 1
ATOM 1693 C C . GLU B 1 70 ? -8.305 -15.875 4.465 1 98.12 70 GLU B C 1
ATOM 1695 O O . GLU B 1 70 ? -8.109 -14.703 4.137 1 98.12 70 GLU B O 1
ATOM 1700 N N . GLU B 1 71 ? -8.781 -16.188 5.602 1 95.94 71 GLU B N 1
ATOM 1701 C CA . GLU B 1 71 ? -9.508 -15.219 6.422 1 95.94 71 GLU B CA 1
ATOM 1702 C C . GLU B 1 71 ? -8.57 -14.141 6.957 1 95.94 71 GLU B C 1
ATOM 1704 O O . GLU B 1 71 ? -8.984 -13 7.172 1 95.94 71 GLU B O 1
ATOM 1709 N N . ASN B 1 72 ? -7.293 -14.516 7.113 1 96.81 72 ASN B N 1
ATOM 1710 C CA . ASN B 1 72 ? -6.359 -13.57 7.711 1 96.81 72 ASN B CA 1
ATOM 1711 C C . ASN B 1 72 ? -5.582 -12.805 6.648 1 96.81 72 ASN B C 1
ATOM 1713 O O . ASN B 1 72 ? -4.629 -12.094 6.961 1 96.81 72 ASN B O 1
ATOM 1717 N N . THR B 1 73 ? -5.93 -12.984 5.375 1 98.06 73 THR B N 1
ATOM 1718 C CA . THR B 1 73 ? -5.527 -12.078 4.309 1 98.06 73 THR B CA 1
ATOM 1719 C C . THR B 1 73 ? -6.531 -10.938 4.168 1 98.06 73 THR B C 1
ATOM 1721 O O . THR B 1 73 ? -7.555 -11.078 3.49 1 98.06 73 THR B O 1
ATOM 1724 N N . LEU B 1 74 ? -6.215 -9.867 4.707 1 97.44 74 LEU B N 1
ATOM 1725 C CA . LEU B 1 74 ? -7.16 -8.781 4.934 1 97.44 74 LEU B CA 1
ATOM 1726 C C . LEU B 1 74 ? -7.348 -7.953 3.664 1 97.44 74 LEU B C 1
ATOM 1728 O O . LEU B 1 74 ? -8.43 -7.402 3.43 1 97.44 74 LEU B O 1
ATOM 1732 N N . THR B 1 75 ? -6.34 -7.746 2.973 1 98.25 75 THR B N 1
ATOM 1733 C CA . THR B 1 75 ? -6.293 -7.051 1.689 1 98.25 75 THR B CA 1
ATOM 1734 C C . THR B 1 75 ? -5.422 -7.812 0.695 1 98.25 75 THR B C 1
ATOM 1736 O O . THR B 1 75 ? -4.355 -8.312 1.054 1 98.25 75 THR B O 1
ATOM 1739 N N . TYR B 1 76 ? -5.848 -7.918 -0.508 1 98.69 76 TYR B N 1
ATOM 1740 C CA . TYR B 1 76 ? -5.094 -8.461 -1.629 1 98.69 76 TYR B CA 1
ATOM 1741 C C . TYR B 1 76 ? -5.484 -7.781 -2.936 1 98.69 76 TYR B C 1
ATOM 1743 O O . TYR B 1 76 ? -6.414 -8.227 -3.617 1 98.69 76 TYR B O 1
ATOM 1751 N N . GLU B 1 77 ? -4.777 -6.754 -3.289 1 98.69 77 GLU B N 1
ATOM 1752 C CA . GLU B 1 77 ? -5.172 -5.902 -4.41 1 98.69 77 GLU B CA 1
ATOM 1753 C C . GLU B 1 77 ? -3.984 -5.605 -5.32 1 98.69 77 GLU B C 1
ATOM 1755 O O . GLU B 1 77 ? -2.871 -5.375 -4.844 1 98.69 77 GLU B O 1
ATOM 1760 N N . LEU B 1 78 ? -4.176 -5.727 -6.617 1 98.88 78 LEU B N 1
ATOM 1761 C CA . LEU B 1 78 ? -3.188 -5.355 -7.625 1 98.88 78 LEU B CA 1
ATOM 1762 C C . LEU B 1 78 ? -3.443 -3.945 -8.141 1 98.88 78 LEU B C 1
ATOM 1764 O O . LEU B 1 78 ? -4.59 -3.574 -8.406 1 98.88 78 LEU B O 1
ATOM 1768 N N . CYS B 1 79 ? -2.389 -3.166 -8.258 1 98.94 79 CYS B N 1
ATOM 1769 C CA . CYS B 1 79 ? -2.436 -1.804 -8.781 1 98.94 79 CYS B CA 1
ATOM 1770 C C . CYS B 1 79 ? -1.492 -1.64 -9.969 1 98.94 79 CYS B C 1
ATOM 1772 O O . CYS B 1 79 ? -0.353 -2.107 -9.93 1 98.94 79 CYS B O 1
ATOM 1774 N N . TYR B 1 80 ? -1.99 -0.979 -10.992 1 98.81 80 TYR B N 1
ATOM 1775 C CA . TYR B 1 80 ? -1.177 -0.686 -12.172 1 98.81 80 TYR B CA 1
ATOM 1776 C C . TYR B 1 80 ? -0.34 0.57 -11.953 1 98.81 80 TYR B C 1
ATOM 1778 O O . TYR B 1 80 ? -0.852 1.592 -11.492 1 98.81 80 TYR B O 1
ATOM 1786 N N . ASP B 1 81 ? 0.943 0.469 -12.297 1 98.88 81 ASP B N 1
ATOM 1787 C CA . ASP B 1 81 ? 1.825 1.627 -12.188 1 98.88 81 ASP B CA 1
ATOM 1788 C C . ASP B 1 81 ? 1.496 2.668 -13.258 1 98.88 81 ASP B C 1
ATOM 1790 O O . ASP B 1 81 ? 1.488 2.359 -14.445 1 98.88 81 ASP B O 1
ATOM 1794 N N . LEU B 1 82 ? 1.261 3.881 -12.859 1 98.75 82 LEU B N 1
ATOM 1795 C CA . LEU B 1 82 ? 0.85 4.906 -13.812 1 98.75 82 LEU B CA 1
ATOM 1796 C C . LEU B 1 82 ? 2.055 5.473 -14.555 1 98.75 82 LEU B C 1
ATOM 1798 O O . LEU B 1 82 ? 1.9 6.133 -15.586 1 98.75 82 LEU B O 1
ATOM 1802 N N . ALA B 1 83 ? 3.244 5.152 -14.102 1 98.62 83 ALA B N 1
ATOM 1803 C CA . ALA B 1 83 ? 4.457 5.664 -14.734 1 98.62 83 ALA B CA 1
ATOM 1804 C C . ALA B 1 83 ? 5.059 4.629 -15.68 1 98.62 83 ALA B C 1
ATOM 1806 O O . ALA B 1 83 ? 5.945 4.945 -16.469 1 98.62 83 ALA B O 1
ATOM 1807 N N . ASP B 1 84 ? 4.695 3.375 -15.562 1 98.75 84 ASP B N 1
ATOM 1808 C CA . ASP B 1 84 ? 5.281 2.293 -16.344 1 98.75 84 ASP B CA 1
ATOM 1809 C C . ASP B 1 84 ? 4.266 1.179 -16.594 1 98.75 84 ASP B C 1
ATOM 1811 O O . ASP B 1 84 ? 3.994 0.374 -15.695 1 98.75 84 ASP B O 1
ATOM 1815 N N . GLU B 1 85 ? 3.775 1.029 -17.781 1 98.5 85 GLU B N 1
ATOM 1816 C CA . GLU B 1 85 ? 2.682 0.122 -18.109 1 98.5 85 GLU B CA 1
ATOM 1817 C C . GLU B 1 85 ? 3.094 -1.334 -17.922 1 98.5 85 GLU B C 1
ATOM 1819 O O . GLU B 1 85 ? 2.244 -2.227 -17.891 1 98.5 85 GLU B O 1
ATOM 1824 N N . ASP B 1 86 ? 4.402 -1.619 -17.797 1 98.88 86 ASP B N 1
ATOM 1825 C CA . ASP B 1 86 ? 4.887 -2.986 -17.625 1 98.88 86 ASP B CA 1
ATOM 1826 C C . ASP B 1 86 ? 5.082 -3.33 -16.156 1 98.88 86 ASP B C 1
ATOM 1828 O O . ASP B 1 86 ? 5.629 -4.383 -15.82 1 98.88 86 ASP B O 1
ATOM 1832 N N . THR B 1 87 ? 4.648 -2.41 -15.266 1 98.94 87 THR B N 1
ATOM 1833 C CA . THR B 1 87 ? 4.883 -2.596 -13.836 1 98.94 87 THR B CA 1
ATOM 1834 C C . THR B 1 87 ? 3.564 -2.635 -13.07 1 98.94 87 THR B C 1
ATOM 1836 O O . THR B 1 87 ? 2.658 -1.844 -13.344 1 98.94 87 THR B O 1
ATOM 1839 N N . VAL B 1 88 ? 3.436 -3.609 -12.172 1 98.94 88 VAL B N 1
ATOM 1840 C CA . VAL B 1 88 ? 2.309 -3.672 -11.25 1 98.94 88 VAL B CA 1
ATOM 1841 C C . VAL B 1 88 ? 2.82 -3.75 -9.812 1 98.94 88 VAL B C 1
ATOM 1843 O O . VAL B 1 88 ? 3.992 -4.055 -9.586 1 98.94 88 VAL B O 1
ATOM 1846 N N . MET B 1 89 ? 1.961 -3.393 -8.945 1 98.94 89 MET B N 1
ATOM 1847 C CA . MET B 1 89 ? 2.186 -3.547 -7.512 1 98.94 89 MET B CA 1
ATOM 1848 C C . MET B 1 89 ? 1.044 -4.324 -6.863 1 98.94 89 MET B C 1
ATOM 1850 O O . MET B 1 89 ? -0.128 -4.059 -7.141 1 98.94 89 MET B O 1
ATOM 1854 N N . ILE B 1 90 ? 1.35 -5.316 -6.074 1 99 90 ILE B N 1
ATOM 1855 C CA . ILE B 1 90 ? 0.375 -6.012 -5.242 1 99 90 ILE B CA 1
ATOM 1856 C C . ILE B 1 90 ? 0.498 -5.539 -3.797 1 99 90 ILE B C 1
ATOM 1858 O O . ILE B 1 90 ? 1.568 -5.637 -3.193 1 99 90 ILE B O 1
ATOM 1862 N N . TYR B 1 91 ? -0.538 -4.914 -3.295 1 98.94 91 TYR B N 1
ATOM 1863 C CA . TYR B 1 91 ? -0.657 -4.477 -1.908 1 98.94 91 TYR B CA 1
ATOM 1864 C C . TYR B 1 91 ? -1.384 -5.52 -1.069 1 98.94 91 TYR B C 1
ATOM 1866 O O . TYR B 1 91 ? -2.549 -5.832 -1.328 1 98.94 91 TYR B O 1
ATOM 1874 N N . GLU B 1 92 ? -0.694 -6.086 -0.096 1 98.94 92 GLU B N 1
ATOM 1875 C CA . GLU B 1 92 ? -1.206 -7.195 0.706 1 98.94 92 GLU B CA 1
ATOM 1876 C C . GLU B 1 92 ? -1.173 -6.859 2.193 1 98.94 92 GLU B C 1
ATOM 1878 O O . GLU B 1 92 ? -0.179 -6.328 2.693 1 98.94 92 GLU B O 1
ATOM 1883 N N . ARG B 1 93 ? -2.242 -7.102 2.877 1 98.62 93 ARG B N 1
ATOM 1884 C CA . ARG B 1 93 ? -2.326 -6.996 4.332 1 98.62 93 ARG B CA 1
ATOM 1885 C C . ARG B 1 93 ? -2.727 -8.328 4.953 1 98.62 93 ARG B C 1
ATOM 1887 O O . ARG B 1 93 ? -3.684 -8.969 4.508 1 98.62 93 ARG B O 1
ATOM 1894 N N . TYR B 1 94 ? -1.959 -8.703 5.996 1 98.31 94 TYR B N 1
ATOM 1895 C CA . TYR B 1 94 ? -2.197 -9.93 6.754 1 98.31 94 TYR B CA 1
ATOM 1896 C C . TYR B 1 94 ? -2.326 -9.625 8.242 1 98.31 94 TYR B C 1
ATOM 1898 O O . TYR B 1 94 ? -1.748 -8.656 8.742 1 98.31 94 TYR B O 1
ATOM 1906 N N . CYS B 1 95 ? -3.076 -10.508 8.914 1 97.19 95 CYS B N 1
ATOM 1907 C CA . CYS B 1 95 ? -3.107 -10.383 10.367 1 97.19 95 CYS B CA 1
ATOM 1908 C C . CYS B 1 95 ? -1.71 -10.531 10.953 1 97.19 95 CYS B C 1
ATOM 1910 O O . CYS B 1 95 ? -1.364 -9.844 11.922 1 97.19 95 CYS B O 1
ATOM 1912 N N . SER B 1 96 ? -0.922 -11.438 10.398 1 97.25 96 SER B N 1
ATOM 1913 C CA . SER B 1 96 ? 0.457 -11.641 10.82 1 97.25 96 SER B CA 1
ATOM 1914 C C . SER B 1 96 ? 1.322 -12.156 9.68 1 97.25 96 SER B C 1
ATOM 1916 O O . SER B 1 96 ? 0.804 -12.609 8.656 1 97.25 96 SER B O 1
ATOM 1918 N N . LYS B 1 97 ? 2.621 -12.062 9.844 1 98.25 97 LYS B N 1
ATOM 1919 C CA . LYS B 1 97 ? 3.545 -12.602 8.852 1 98.25 97 LYS B CA 1
ATOM 1920 C C . LYS B 1 97 ? 3.346 -14.109 8.68 1 98.25 97 LYS B C 1
ATOM 1922 O O . LYS B 1 97 ? 3.539 -14.641 7.59 1 98.25 97 LYS B O 1
ATOM 1927 N N . ALA B 1 98 ? 2.988 -14.812 9.719 1 98.25 98 ALA B N 1
ATOM 1928 C CA . ALA B 1 98 ? 2.756 -16.25 9.656 1 98.25 98 ALA B CA 1
ATOM 1929 C C . ALA B 1 98 ? 1.647 -16.594 8.664 1 98.25 98 ALA B C 1
ATOM 1931 O O . ALA B 1 98 ? 1.688 -17.641 8.008 1 98.25 98 ALA B O 1
ATOM 1932 N N . ASP B 1 99 ? 0.58 -15.711 8.516 1 98.44 99 ASP B N 1
ATOM 1933 C CA . ASP B 1 99 ? -0.495 -15.938 7.555 1 98.44 99 ASP B CA 1
ATOM 1934 C C . ASP B 1 99 ? 0.034 -15.898 6.121 1 98.44 99 ASP B C 1
ATOM 1936 O O . ASP B 1 99 ? -0.452 -16.641 5.258 1 98.44 99 ASP B O 1
ATOM 1940 N N . LEU B 1 100 ? 0.992 -15.07 5.902 1 98.81 100 LEU B N 1
ATOM 1941 C CA . LEU B 1 100 ? 1.667 -15.062 4.609 1 98.81 100 LEU B CA 1
ATOM 1942 C C . LEU B 1 100 ? 2.482 -16.328 4.41 1 98.81 100 LEU B C 1
ATOM 1944 O O . LEU B 1 100 ? 2.277 -17.062 3.438 1 98.81 100 LEU B O 1
ATOM 1948 N N . THR B 1 101 ? 3.361 -16.656 5.34 1 98.75 101 THR B N 1
ATOM 1949 C CA . THR B 1 101 ? 4.391 -17.688 5.148 1 98.75 101 THR B CA 1
ATOM 1950 C C . THR B 1 101 ? 3.797 -19.078 5.281 1 98.75 101 THR B C 1
ATOM 1952 O O . THR B 1 101 ? 4.199 -20 4.566 1 98.75 101 THR B O 1
ATOM 1955 N N . ASN B 1 102 ? 2.869 -19.188 6.117 1 98.56 102 ASN B N 1
ATOM 1956 C CA . ASN B 1 102 ? 2.422 -20.547 6.461 1 98.56 102 ASN B CA 1
ATOM 1957 C C . ASN B 1 102 ? 1.093 -20.875 5.797 1 98.56 102 ASN B C 1
ATOM 1959 O O . ASN B 1 102 ? 0.697 -22.047 5.746 1 98.56 102 ASN B O 1
ATOM 1963 N N . ILE B 1 103 ? 0.389 -19.875 5.355 1 98.62 103 ILE B N 1
ATOM 1964 C CA . ILE B 1 103 ? -0.909 -20.141 4.746 1 98.62 103 ILE B CA 1
ATOM 1965 C C . ILE B 1 103 ? -0.885 -19.719 3.277 1 98.62 103 ILE B C 1
ATOM 1967 O O . ILE B 1 103 ? -0.958 -20.562 2.381 1 98.62 103 ILE B O 1
ATOM 1971 N N . HIS B 1 104 ? -0.737 -18.453 3.006 1 98.88 104 HIS B N 1
ATOM 1972 C CA . HIS B 1 104 ? -0.807 -17.922 1.648 1 98.88 104 HIS B CA 1
ATOM 1973 C C . HIS B 1 104 ? 0.216 -18.594 0.74 1 98.88 104 HIS B C 1
ATOM 1975 O O . HIS B 1 104 ? -0.138 -19.125 -0.319 1 98.88 104 HIS B O 1
ATOM 1981 N N . ASN B 1 105 ? 1.482 -18.625 1.196 1 98.75 105 ASN B N 1
ATOM 1982 C CA . ASN B 1 105 ? 2.574 -19.141 0.377 1 98.75 105 ASN B CA 1
ATOM 1983 C C . ASN B 1 105 ? 2.48 -20.656 0.2 1 98.75 105 ASN B C 1
ATOM 1985 O O . ASN B 1 105 ? 3.162 -21.219 -0.651 1 98.75 105 ASN B O 1
ATOM 1989 N N . LYS B 1 106 ? 1.66 -21.281 0.945 1 98.5 106 LYS B N 1
ATOM 1990 C CA . LYS B 1 106 ? 1.567 -22.734 0.887 1 98.5 106 LYS B CA 1
ATOM 1991 C C . LYS B 1 106 ? 0.309 -23.172 0.145 1 98.5 106 LYS B C 1
ATOM 1993 O O . LYS B 1 106 ? 0.049 -24.375 0.011 1 98.5 106 LYS B O 1
ATOM 1998 N N . SER B 1 107 ? -0.483 -22.281 -0.307 1 98.69 107 SER B N 1
ATOM 1999 C CA . SER B 1 107 ? -1.734 -22.609 -0.985 1 98.69 107 SER B CA 1
ATOM 2000 C C . SER B 1 107 ? -1.48 -23.141 -2.393 1 98.69 107 SER B C 1
ATOM 2002 O O . SER B 1 107 ? -0.464 -22.812 -3.01 1 98.69 107 SER B O 1
ATOM 2004 N N . ALA B 1 108 ? -2.336 -23.891 -2.945 1 98.31 108 ALA B N 1
ATOM 2005 C CA . ALA B 1 108 ? -2.221 -24.484 -4.277 1 98.31 108 ALA B CA 1
ATOM 2006 C C . ALA B 1 108 ? -2.256 -23.406 -5.359 1 98.31 108 ALA B C 1
ATOM 2008 O O . ALA B 1 108 ? -1.426 -23.406 -6.273 1 98.31 108 ALA B O 1
ATOM 2009 N N . PRO B 1 109 ? -3.23 -22.406 -5.281 1 98.69 109 PRO B N 1
ATOM 2010 C CA . PRO B 1 109 ? -3.234 -21.391 -6.324 1 98.69 109 PRO B CA 1
ATOM 2011 C C . PRO B 1 109 ? -1.943 -20.562 -6.352 1 98.69 109 PRO B C 1
ATOM 2013 O O . PRO B 1 109 ? -1.477 -20.188 -7.426 1 98.69 109 PRO B O 1
ATOM 2016 N N . PHE B 1 110 ? -1.368 -20.266 -5.23 1 98.88 110 PHE B N 1
ATOM 2017 C CA . PHE B 1 110 ? -0.092 -19.562 -5.191 1 98.88 110 PHE B CA 1
ATOM 2018 C C . PHE B 1 110 ? 0.997 -20.375 -5.879 1 98.88 110 PHE B C 1
ATOM 2020 O O . PHE B 1 110 ? 1.754 -19.844 -6.695 1 98.88 110 PHE B O 1
ATOM 2027 N N . ALA B 1 111 ? 1.056 -21.672 -5.539 1 98.62 111 ALA B N 1
ATOM 2028 C CA . ALA B 1 111 ? 2.041 -22.562 -6.156 1 98.62 111 ALA B CA 1
ATOM 2029 C C . ALA B 1 111 ? 1.862 -22.609 -7.672 1 98.62 111 ALA B C 1
ATOM 2031 O O . ALA B 1 111 ? 2.844 -22.609 -8.422 1 98.62 111 ALA B O 1
ATOM 2032 N N . ARG B 1 112 ? 0.668 -22.703 -8.133 1 98.5 112 ARG B N 1
ATOM 2033 C CA . ARG B 1 112 ? 0.375 -22.75 -9.562 1 98.5 112 ARG B CA 1
ATOM 2034 C C . ARG B 1 112 ? 0.859 -21.484 -10.266 1 98.5 112 ARG B C 1
ATOM 2036 O O . ARG B 1 112 ? 1.464 -21.562 -11.336 1 98.5 112 ARG B O 1
ATOM 2043 N N . LEU B 1 113 ? 0.558 -20.312 -9.656 1 98.81 113 LEU B N 1
ATOM 2044 C CA . LEU B 1 113 ? 1.004 -19.047 -10.234 1 98.81 113 LEU B CA 1
ATOM 2045 C C . LEU B 1 113 ? 2.525 -19 -10.305 1 98.81 113 LEU B C 1
ATOM 2047 O O . LEU B 1 113 ? 3.088 -18.609 -11.336 1 98.81 113 LEU B O 1
ATOM 2051 N N . ASN B 1 114 ? 3.162 -19.391 -9.234 1 98.38 114 ASN B N 1
ATOM 2052 C CA . ASN B 1 114 ? 4.621 -19.328 -9.188 1 98.38 114 ASN B CA 1
ATOM 2053 C C . ASN B 1 114 ? 5.254 -20.266 -10.203 1 98.38 114 ASN B C 1
ATOM 2055 O O . ASN B 1 114 ? 6.27 -19.938 -10.82 1 98.38 114 ASN B O 1
ATOM 2059 N N . ARG B 1 115 ? 4.719 -21.438 -10.375 1 98.31 115 ARG B N 1
ATOM 2060 C CA . ARG B 1 115 ? 5.219 -22.359 -11.391 1 98.31 115 ARG B CA 1
ATOM 2061 C C . ARG B 1 115 ? 5.09 -21.766 -12.789 1 98.31 115 ARG B C 1
ATOM 2063 O O . ARG B 1 115 ? 6.012 -21.875 -13.594 1 98.31 115 ARG B O 1
ATOM 2070 N N . TRP B 1 116 ? 3.961 -21.203 -13.055 1 98.62 116 TRP B N 1
ATOM 2071 C CA . TRP B 1 116 ? 3.76 -20.594 -14.359 1 98.62 116 TRP B CA 1
ATOM 2072 C C . TRP B 1 116 ? 4.742 -19.453 -14.578 1 98.62 116 TRP B C 1
ATOM 2074 O O . TRP B 1 116 ? 5.34 -19.328 -15.656 1 98.62 116 TRP B O 1
ATOM 2084 N N . LEU B 1 117 ? 4.918 -18.578 -13.594 1 98.56 117 LEU B N 1
ATOM 2085 C CA . LEU B 1 117 ? 5.844 -17.469 -13.711 1 98.56 117 LEU B CA 1
ATOM 2086 C C . LEU B 1 117 ? 7.258 -17.953 -14.016 1 98.56 117 LEU B C 1
ATOM 2088 O O . LEU B 1 117 ? 7.953 -17.375 -14.852 1 98.56 117 LEU B O 1
ATOM 2092 N N . ALA B 1 118 ? 7.676 -18.984 -13.336 1 97.44 118 ALA B N 1
ATOM 2093 C CA . ALA B 1 118 ? 9.008 -19.562 -13.547 1 97.44 118 ALA B CA 1
ATOM 2094 C C . ALA B 1 118 ? 9.164 -20.062 -14.977 1 97.44 118 ALA B C 1
ATOM 2096 O O . ALA B 1 118 ? 10.219 -19.859 -15.594 1 97.44 118 ALA B O 1
ATOM 2097 N N . SER B 1 119 ? 8.203 -20.625 -15.5 1 98.06 119 SER B N 1
ATOM 2098 C CA . SER B 1 119 ? 8.242 -21.188 -16.844 1 98.06 119 SER B CA 1
ATOM 2099 C C . SER B 1 119 ? 8.148 -20.109 -17.906 1 98.06 119 SER B C 1
ATOM 2101 O O . SER B 1 119 ? 8.82 -20.172 -18.938 1 98.06 119 SER B O 1
ATOM 2103 N N . ALA B 1 120 ? 7.258 -19.141 -17.641 1 98.06 120 ALA B N 1
ATOM 2104 C CA . ALA B 1 120 ? 6.984 -18.094 -18.609 1 98.06 120 ALA B CA 1
ATOM 2105 C C . ALA B 1 120 ? 8.172 -17.141 -18.75 1 98.06 120 ALA 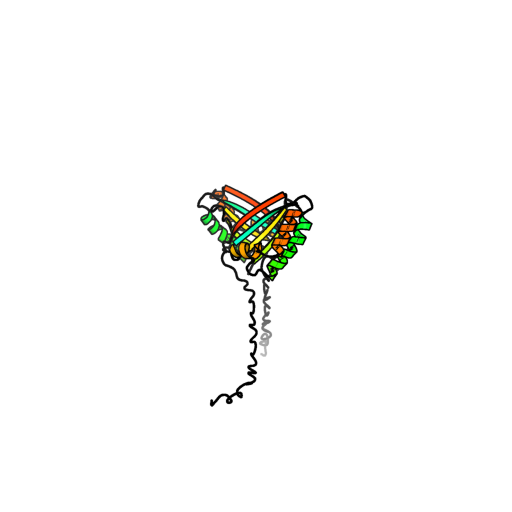B C 1
ATOM 2107 O O . ALA B 1 120 ? 8.375 -16.531 -19.797 1 98.06 120 ALA B O 1
ATOM 2108 N N . ASN B 1 121 ? 8.977 -16.953 -17.734 1 98.19 121 ASN B N 1
ATOM 2109 C CA . ASN B 1 121 ? 10.164 -16.109 -17.719 1 98.19 121 ASN B CA 1
ATOM 2110 C C . ASN B 1 121 ? 9.852 -14.688 -18.188 1 98.19 121 ASN B C 1
ATOM 2112 O O . ASN B 1 121 ? 10.523 -14.148 -19.062 1 98.19 121 ASN B O 1
ATOM 2116 N N . ILE B 1 122 ? 8.883 -14.016 -17.625 1 98.75 122 ILE B N 1
ATOM 2117 C CA . ILE B 1 122 ? 8.391 -12.742 -18.125 1 98.75 122 ILE B CA 1
ATOM 2118 C C . ILE B 1 122 ? 8.688 -11.641 -17.125 1 98.75 122 ILE B C 1
ATOM 2120 O O . ILE B 1 122 ? 8.5 -10.453 -17.406 1 98.75 122 ILE B O 1
ATOM 2124 N N . VAL B 1 123 ? 9.109 -11.984 -15.914 1 98.81 123 VAL B N 1
ATOM 2125 C CA . VAL B 1 123 ? 9.398 -10.992 -14.891 1 98.81 123 VAL B CA 1
ATOM 2126 C C . VAL B 1 123 ? 10.82 -10.461 -15.062 1 98.81 123 VAL B C 1
ATOM 2128 O O . VAL B 1 123 ? 11.781 -11.227 -15.039 1 98.81 123 VAL B O 1
ATOM 2131 N N . LEU B 1 124 ? 10.961 -9.18 -15.227 1 98.88 124 LEU B N 1
ATOM 2132 C CA . LEU B 1 124 ? 12.258 -8.539 -15.406 1 98.88 124 LEU B CA 1
ATOM 2133 C C . LEU B 1 124 ? 12.828 -8.086 -14.07 1 98.88 124 LEU B C 1
ATOM 2135 O O . LEU B 1 124 ? 14.039 -8.156 -13.852 1 98.88 124 LEU B O 1
ATOM 2139 N N . GLU B 1 125 ? 12.039 -7.527 -13.227 1 98.81 125 GLU B N 1
ATOM 2140 C CA . GLU B 1 125 ? 12.414 -7.055 -11.898 1 98.81 125 GLU B CA 1
ATOM 2141 C C . GLU B 1 125 ? 11.352 -7.391 -10.867 1 98.81 125 GLU B C 1
ATOM 2143 O O . GLU B 1 125 ? 10.156 -7.387 -11.172 1 98.81 125 GLU B O 1
ATOM 2148 N N . ARG B 1 126 ? 11.75 -7.691 -9.688 1 98.81 126 ARG B N 1
ATOM 2149 C CA . ARG B 1 126 ? 10.883 -7.934 -8.539 1 98.81 126 ARG B CA 1
ATOM 2150 C C . ARG B 1 126 ? 11.422 -7.227 -7.293 1 98.81 126 ARG B C 1
ATOM 2152 O O . ARG B 1 126 ? 12.602 -7.34 -6.969 1 98.81 126 ARG B O 1
ATOM 2159 N N . GLU B 1 127 ? 10.617 -6.469 -6.691 1 98.62 127 GLU B N 1
ATOM 2160 C CA . GLU B 1 127 ? 10.914 -5.832 -5.414 1 98.62 127 GLU B CA 1
ATOM 2161 C C . GLU B 1 127 ? 9.898 -6.238 -4.348 1 98.62 127 GLU B C 1
ATOM 2163 O O . GLU B 1 127 ? 8.695 -6.27 -4.609 1 98.62 127 GLU B O 1
ATOM 2168 N N . VAL B 1 128 ? 10.359 -6.582 -3.139 1 98.81 128 VAL B N 1
ATOM 2169 C CA . VAL B 1 128 ? 9.5 -6.941 -2.014 1 98.81 128 VAL B CA 1
ATOM 2170 C C . VAL B 1 128 ? 9.766 -6 -0.84 1 98.81 128 VAL B C 1
ATOM 2172 O O . VAL B 1 128 ? 10.922 -5.746 -0.489 1 98.81 128 VAL B O 1
ATOM 2175 N N . LEU B 1 129 ? 8.727 -5.473 -0.286 1 98.81 129 LEU B N 1
ATOM 2176 C CA . LEU B 1 129 ? 8.812 -4.602 0.883 1 98.81 129 LEU B CA 1
ATOM 2177 C C . LEU B 1 129 ? 7.895 -5.102 1.997 1 98.81 129 LEU B C 1
ATOM 2179 O O . LEU B 1 129 ? 6.793 -5.582 1.731 1 98.81 129 LEU B O 1
ATOM 2183 N N . GLU B 1 130 ? 8.359 -5.008 3.252 1 98.94 130 GLU B N 1
ATOM 2184 C CA . GLU B 1 130 ? 7.594 -5.418 4.422 1 98.94 130 GLU B CA 1
ATOM 2185 C C . GLU B 1 130 ? 7.402 -4.254 5.391 1 98.94 130 GLU B C 1
ATOM 2187 O O . GLU B 1 130 ? 8.359 -3.549 5.719 1 98.94 130 GLU B O 1
ATOM 2192 N N . TYR B 1 131 ? 6.234 -4.082 5.805 1 98.88 131 TYR B N 1
ATOM 2193 C CA . TYR B 1 131 ? 5.867 -2.996 6.707 1 98.88 131 TYR B CA 1
ATOM 2194 C C . TYR B 1 131 ? 4.949 -3.496 7.82 1 98.88 131 TYR B C 1
ATOM 2196 O O . TYR B 1 131 ? 4.43 -4.613 7.746 1 98.88 131 TYR B O 1
ATOM 2204 N N . GLN B 1 132 ? 4.801 -2.65 8.828 1 98.69 132 GLN B N 1
ATOM 2205 C CA . GLN B 1 132 ? 3.816 -2.807 9.891 1 98.69 132 GLN B CA 1
ATOM 2206 C C . GLN B 1 132 ? 2.881 -1.603 9.961 1 98.69 132 GLN B C 1
ATOM 2208 O O . GLN B 1 132 ? 3.336 -0.463 10.078 1 98.69 132 GLN B O 1
ATOM 2213 N N . GLU B 1 133 ? 1.604 -1.845 9.891 1 98.5 133 GLU B N 1
ATOM 2214 C CA . GLU B 1 133 ? 0.629 -0.762 9.969 1 98.5 133 GLU B CA 1
ATOM 2215 C C . GLU B 1 133 ? 0.691 -0.061 11.32 1 98.5 133 GLU B C 1
ATOM 2217 O O . GLU B 1 133 ? 0.869 -0.71 12.352 1 98.5 133 GLU B O 1
ATOM 2222 N N . SER B 1 134 ? 0.456 1.26 11.273 1 97.94 134 SER B N 1
ATOM 2223 C CA . SER B 1 134 ? 0.469 2.035 12.508 1 97.94 134 SER B CA 1
ATOM 2224 C C . SER B 1 134 ? -0.865 1.931 13.242 1 97.94 134 SER B C 1
ATOM 2226 O O . SER B 1 134 ? -0.913 2.006 14.469 1 97.94 134 SER B O 1
ATOM 2228 N N . ASN B 1 135 ? -1.975 1.813 12.492 1 96.12 135 ASN B N 1
ATOM 2229 C CA . ASN B 1 135 ? -3.361 1.843 12.945 1 96.12 135 ASN B CA 1
ATOM 2230 C C . ASN B 1 135 ? -3.76 3.23 13.438 1 96.12 135 ASN B C 1
ATOM 2232 O O . ASN B 1 135 ? -4.746 3.377 14.164 1 96.12 135 ASN B O 1
ATOM 2236 N N . ILE B 1 136 ? -2.938 4.23 13.164 1 96.94 136 ILE B N 1
ATOM 2237 C CA . ILE B 1 136 ? -3.266 5.617 13.477 1 96.94 136 ILE B CA 1
ATOM 2238 C C . ILE B 1 136 ? -4.219 6.172 12.414 1 96.94 136 ILE B C 1
ATOM 2240 O O . ILE B 1 136 ? -5.18 6.871 12.742 1 96.94 136 ILE B O 1
ATOM 2244 N N . GLY B 1 137 ? -3.922 5.906 11.18 1 97.62 137 GLY B N 1
ATOM 2245 C CA . GLY B 1 137 ? -4.812 6.27 10.086 1 97.62 137 GLY B CA 1
ATOM 2246 C C . GLY B 1 137 ? -6.008 5.344 9.961 1 97.62 137 GLY B C 1
ATOM 2247 O O . GLY B 1 137 ? -6.707 5.082 10.945 1 97.62 137 GLY B O 1
ATOM 2248 N N . TYR B 1 138 ? -6.348 4.973 8.609 1 96.56 138 TYR B N 1
ATOM 2249 C CA . TYR B 1 138 ? -7.461 4.066 8.352 1 96.56 138 TYR B CA 1
ATOM 2250 C C . TYR B 1 138 ? -7.344 3.436 6.969 1 96.56 138 TYR B C 1
ATOM 2252 O O . TYR B 1 138 ? -6.789 4.039 6.047 1 96.56 138 TYR B O 1
ATOM 2260 N N . ILE B 1 139 ? -7.895 2.213 6.891 1 96.19 139 ILE B N 1
ATOM 2261 C CA . ILE B 1 139 ? -7.902 1.485 5.625 1 96.19 139 ILE B CA 1
ATOM 2262 C C . ILE B 1 139 ? -9.227 1.723 4.898 1 96.19 139 ILE B C 1
ATOM 2264 O O . ILE B 1 139 ? -9.258 1.853 3.674 1 96.19 139 ILE B O 1
ATOM 2268 N N . VAL B 1 140 ? -10.258 1.778 5.609 1 93.5 140 VAL B N 1
ATOM 2269 C CA . VAL B 1 140 ? -11.57 2.158 5.094 1 93.5 140 VAL B CA 1
ATOM 2270 C C . VAL B 1 140 ? -12.242 3.133 6.059 1 93.5 140 VAL B C 1
ATOM 2272 O O . VAL B 1 140 ? -11.961 3.121 7.258 1 93.5 140 VAL B O 1
ATOM 2275 N N . ARG B 1 141 ? -13.086 3.932 5.359 1 86.75 141 ARG B N 1
ATOM 2276 C CA . ARG B 1 141 ? -13.789 4.91 6.184 1 86.75 141 ARG B CA 1
ATOM 2277 C C . ARG B 1 141 ? -14.945 4.258 6.934 1 86.75 141 ARG B C 1
ATOM 2279 O O . ARG B 1 141 ? -15.641 3.395 6.391 1 86.75 141 ARG B O 1
ATOM 2286 N N . ARG B 1 142 ? -14.906 4.312 8.289 1 67.12 142 ARG B N 1
ATOM 2287 C CA . ARG B 1 142 ? -16.062 3.826 9.039 1 67.12 142 ARG B CA 1
ATOM 2288 C C . ARG B 1 142 ? -17.109 4.918 9.195 1 67.12 142 ARG B C 1
ATOM 2290 O O . ARG B 1 142 ? -16.797 6.105 9.195 1 67.12 142 ARG B O 1
#

Foldseek 3Di:
DDDDPDDDPDDPPDPPPVPPPPPPPVVVPVPCPPLDWWKKKKKKWFWAPPCVVVLVVLVVVLVVCCVPPQSQWPDWDKAADPVHRRMIMTITTGSDVCSVVVPSCPDPSNVVSVVCCVVVVTTDDMDMDIDIDPVPDDDDDD/DDDPDDDPPDDDPPPPVVPPCPPPPPVVPVPCPPQDWWKKKKKKWFWAPPCVVVLVVLVVVLVVCCVPPQSQWPDWDKAADPVHRRMIMTITTGSDVCSVVVPSCPDPSNVVSVVVCVVVVTTDDMDMDIDIDPVPDDDDDD

pLDDT: mean 81.53, std 28.86, range [21.55, 99.0]

Radius of gyration: 31.2 Å; Cα contacts (8 Å, |Δi|>4): 440; chains: 2; bounding box: 93×140×57 Å

InterPro domains:
  IPR007138 Antibiotic biosynthesis monooxygenase domain [PF03992] (39-114)
  IPR007138 Antibiotic biosynthesis monooxygenase domain [PS51725] (39-129)
  IPR011008 Dimeric alpha-beta barrel [SSF54909] (39-118)

Nearest PDB structures (foldseek):
  3kkf-assembly1_A  TM=8.793E-01  e=1.243E-06  Bacteroides thetaiotaomicron
  8ecx-assembly1_B  TM=8.447E-01  e=4.504E-06  Pseudomonas aeruginosa
  4zos-assembly1_C  TM=8.510E-01  e=2.086E-05  Yersinia enterocolitica subsp. enterocolitica 8081
  3gz7-assembly1_B  TM=8.180E-01  e=8.035E-05  Bordetella bronchiseptica
  1iuj-assembly1_B  TM=8.161E-01  e=1.234E-04  Thermus thermophilus

Organism: Salpingoeca rosetta (strain ATCC 50818 / BSB-021) (NCBI:txid946362)